Protein AF-A0A972HIJ4-F1 (afdb_monomer)

Nearest PDB structures (foldseek):
  8j7b-assembly1_K  TM=3.223E-01  e=5.946E+00  Arabidopsis thaliana
  6nrb-assembly1_5  TM=3.246E-01  e=5.946E+00  Homo sapiens
  6f09-assembly3_S-4  TM=1.714E-01  e=7.905E+00  Homo sapiens

Radius of gyration: 27.11 Å; Cα contacts (8 Å, |Δi|>4): 161; chains: 1; bounding box: 46×58×96 Å

Structure (mmCIF, N/CA/C/O backbone):
data_AF-A0A972HIJ4-F1
#
_entry.id   AF-A0A972HIJ4-F1
#
loop_
_atom_site.group_PDB
_atom_site.id
_atom_site.type_symbol
_atom_site.label_atom_id
_atom_site.label_alt_id
_atom_site.label_comp_id
_atom_site.label_asym_id
_atom_site.label_entity_id
_atom_site.label_seq_id
_atom_site.pdbx_PDB_ins_code
_atom_site.Cartn_x
_atom_site.Cartn_y
_atom_site.Cartn_z
_atom_site.occupancy
_atom_site.B_iso_or_equiv
_atom_site.auth_seq_id
_atom_site.auth_comp_id
_atom_site.auth_asym_id
_atom_site.auth_atom_id
_atom_site.pdbx_PDB_model_num
ATOM 1 N N . MET A 1 1 ? -23.360 0.491 64.959 1.00 38.38 1 MET A N 1
ATOM 2 C CA . MET A 1 1 ? -22.317 -0.556 64.957 1.00 38.38 1 MET A CA 1
ATOM 3 C C . MET A 1 1 ? -21.835 -0.637 63.521 1.00 38.38 1 MET A C 1
ATOM 5 O O . MET A 1 1 ? -22.514 -1.231 62.698 1.00 38.38 1 MET A O 1
ATOM 9 N N . ASN A 1 2 ? -20.792 0.128 63.188 1.00 40.31 2 ASN A N 1
ATOM 10 C CA . ASN A 1 2 ? -20.352 0.313 61.804 1.00 40.31 2 ASN A CA 1
ATOM 11 C C . ASN A 1 2 ? -19.333 -0.776 61.471 1.00 40.31 2 ASN A C 1
ATOM 13 O O . ASN A 1 2 ? -18.271 -0.832 62.087 1.00 40.31 2 ASN A O 1
ATOM 17 N N . THR A 1 3 ? -19.667 -1.647 60.526 1.00 43.44 3 THR A N 1
ATOM 18 C CA . THR A 1 3 ? -18.742 -2.637 59.976 1.00 43.44 3 THR A CA 1
ATOM 19 C C . THR A 1 3 ? -17.757 -1.943 59.041 1.00 43.44 3 THR A C 1
ATOM 21 O O . THR A 1 3 ? -18.106 -1.602 57.913 1.00 43.44 3 THR A O 1
ATOM 24 N N . MET A 1 4 ? -16.535 -1.699 59.519 1.00 47.44 4 MET A N 1
ATOM 25 C CA . MET A 1 4 ? -15.389 -1.410 58.655 1.00 47.44 4 MET A CA 1
ATOM 26 C C . MET A 1 4 ? -15.034 -2.696 57.907 1.00 47.44 4 MET A C 1
ATOM 28 O O . MET A 1 4 ? -14.554 -3.653 58.507 1.00 47.44 4 MET A O 1
ATOM 32 N N . THR A 1 5 ? -15.309 -2.736 56.609 1.00 55.28 5 THR A N 1
ATOM 33 C CA . THR A 1 5 ? -14.753 -3.744 55.708 1.00 55.28 5 THR A CA 1
ATOM 34 C C . THR A 1 5 ? -13.272 -3.438 55.525 1.00 55.28 5 THR A C 1
ATOM 36 O O . THR A 1 5 ? -12.913 -2.448 54.890 1.00 55.28 5 THR A O 1
ATOM 39 N N . THR A 1 6 ? -12.416 -4.249 56.136 1.00 55.62 6 THR A N 1
ATOM 40 C CA . THR A 1 6 ? -10.966 -4.206 55.957 1.00 55.62 6 THR A CA 1
ATOM 41 C C . THR A 1 6 ? -10.646 -4.686 54.541 1.00 55.62 6 THR A C 1
ATOM 43 O O . THR A 1 6 ? -10.592 -5.887 54.301 1.00 55.62 6 THR A O 1
ATOM 46 N N . THR A 1 7 ? -10.498 -3.765 53.588 1.00 58.72 7 THR A N 1
ATOM 47 C CA . THR A 1 7 ? -9.918 -4.071 52.271 1.00 58.72 7 THR A CA 1
ATOM 48 C C . THR A 1 7 ? -8.473 -4.509 52.495 1.00 58.72 7 THR A C 1
ATOM 50 O O . THR A 1 7 ? -7.697 -3.800 53.142 1.00 58.72 7 THR A O 1
ATOM 53 N N . THR A 1 8 ? -8.130 -5.713 52.049 1.00 66.56 8 THR A N 1
ATOM 54 C CA . THR A 1 8 ? -6.814 -6.323 52.295 1.00 66.56 8 THR A CA 1
ATOM 55 C C . THR A 1 8 ? -5.763 -5.591 51.452 1.00 66.56 8 THR A C 1
ATOM 57 O O . THR A 1 8 ? -6.054 -5.216 50.319 1.00 66.56 8 THR A O 1
ATOM 60 N N . GLY A 1 9 ? -4.547 -5.370 51.972 1.00 64.31 9 GLY A N 1
ATOM 61 C CA . GLY A 1 9 ? -3.483 -4.634 51.260 1.00 64.31 9 GLY A CA 1
ATOM 62 C C . GLY A 1 9 ? -3.200 -5.163 49.847 1.00 64.31 9 GLY A C 1
ATOM 63 O O . GLY A 1 9 ? -2.969 -4.373 48.937 1.00 64.31 9 GLY A O 1
ATOM 64 N N . ASP A 1 10 ? -3.367 -6.472 49.648 1.00 62.06 10 ASP A N 1
ATOM 65 C CA . ASP A 1 10 ? -3.214 -7.151 48.357 1.00 62.06 10 ASP A CA 1
ATOM 66 C C . ASP A 1 10 ? -4.262 -6.723 47.309 1.00 62.06 10 ASP A C 1
ATOM 68 O O . ASP A 1 10 ? -3.967 -6.693 46.117 1.00 62.06 10 ASP A O 1
ATOM 72 N N . GLU A 1 11 ? -5.482 -6.361 47.722 1.00 64.44 11 GLU A N 1
ATOM 73 C CA . GLU A 1 11 ? -6.544 -5.885 46.819 1.00 64.44 11 GLU A CA 1
ATOM 74 C C . GLU A 1 11 ? -6.281 -4.446 46.365 1.00 64.44 11 GLU A C 1
ATOM 76 O O . GLU A 1 11 ? -6.503 -4.109 45.203 1.00 64.44 11 GLU A O 1
ATOM 81 N N . VAL A 1 12 ? -5.752 -3.612 47.266 1.00 64.81 12 VAL A N 1
ATOM 82 C CA . VAL A 1 12 ? -5.345 -2.234 46.961 1.00 64.81 12 VAL A CA 1
ATOM 83 C C . VAL A 1 12 ? -4.141 -2.234 46.022 1.00 64.81 12 VAL A C 1
ATOM 85 O O . VAL A 1 12 ? -4.108 -1.450 45.079 1.00 64.81 12 VAL A O 1
ATOM 88 N N . GLU A 1 13 ? -3.181 -3.136 46.234 1.00 63.00 13 GLU A N 1
ATOM 89 C CA . GLU A 1 13 ? -1.999 -3.299 45.382 1.00 63.00 13 GLU A CA 1
ATOM 90 C C . GLU A 1 13 ? -2.360 -3.906 44.013 1.00 63.00 13 GLU A C 1
ATOM 92 O O . GLU A 1 13 ? -1.829 -3.476 42.988 1.00 63.00 13 GLU A O 1
ATOM 97 N N . ALA A 1 14 ? -3.346 -4.811 43.960 1.00 66.44 14 ALA A N 1
ATOM 98 C CA . ALA A 1 14 ? -3.907 -5.339 42.714 1.00 66.44 14 ALA A CA 1
ATOM 99 C C . ALA A 1 14 ? -4.731 -4.303 41.922 1.00 66.44 14 ALA A C 1
ATOM 101 O O . ALA A 1 14 ? -4.661 -4.289 40.689 1.00 66.44 14 ALA A O 1
ATOM 102 N N . GLU A 1 15 ? -5.483 -3.420 42.588 1.00 62.09 15 GLU A N 1
ATOM 103 C CA . GLU A 1 15 ? -6.163 -2.296 41.927 1.00 62.09 15 GLU A CA 1
ATOM 104 C C . GLU A 1 15 ? -5.181 -1.209 41.470 1.00 62.09 15 GLU A C 1
ATOM 106 O O . GLU A 1 15 ? -5.306 -0.724 40.347 1.00 62.09 15 GLU A O 1
ATOM 111 N N . LEU A 1 16 ? -4.162 -0.869 42.272 1.00 63.28 16 LEU A N 1
ATOM 112 C CA . LEU A 1 16 ? -3.097 0.075 41.889 1.00 63.28 16 LEU A CA 1
ATOM 113 C C . LEU A 1 16 ? -2.231 -0.446 40.735 1.00 63.28 16 LEU A C 1
ATOM 115 O O . LEU A 1 16 ? -1.754 0.347 39.921 1.00 63.28 16 LEU A O 1
ATOM 119 N N . ALA A 1 17 ? -2.046 -1.766 40.633 1.00 68.50 17 ALA A N 1
ATOM 120 C CA . ALA A 1 17 ? -1.360 -2.407 39.511 1.00 68.50 17 ALA A CA 1
ATOM 121 C C . ALA A 1 17 ? -2.158 -2.328 38.197 1.00 68.50 17 ALA A C 1
ATOM 123 O O . ALA A 1 17 ? -1.595 -2.499 37.109 1.00 68.50 17 ALA A O 1
ATOM 124 N N . LYS A 1 18 ? -3.462 -2.036 38.266 1.00 59.44 18 LYS A N 1
ATOM 125 C CA . LYS A 1 18 ? -4.290 -1.758 37.097 1.00 59.44 18 LYS A CA 1
ATOM 126 C C . LYS A 1 18 ? -4.112 -0.284 36.728 1.00 59.44 18 LYS A C 1
ATOM 128 O O . LYS A 1 18 ? -4.727 0.602 37.313 1.00 59.44 18 LYS A O 1
ATOM 133 N N . ALA A 1 19 ? -3.243 -0.015 35.749 1.00 64.44 19 ALA A N 1
ATOM 134 C CA . ALA A 1 19 ? -3.085 1.329 35.193 1.00 64.44 19 ALA A CA 1
ATOM 135 C C . ALA A 1 19 ? -4.475 1.926 34.891 1.00 64.44 19 ALA A C 1
ATOM 137 O O . ALA A 1 19 ? -5.290 1.221 34.286 1.00 64.44 19 ALA A O 1
ATOM 138 N N . PRO A 1 20 ? -4.773 3.173 35.310 1.00 64.19 20 PRO A N 1
ATOM 139 C CA . PRO A 1 20 ? -6.107 3.740 35.162 1.00 64.19 20 PRO A CA 1
ATOM 140 C C . PRO A 1 20 ? -6.542 3.625 33.702 1.00 64.19 20 PRO A C 1
ATOM 142 O O . PRO A 1 20 ? -5.846 4.114 32.807 1.00 64.19 20 PRO A O 1
ATOM 145 N N . GLU A 1 21 ? -7.663 2.938 33.460 1.00 60.53 21 GLU A N 1
ATOM 146 C CA . GLU A 1 21 ? -8.238 2.774 32.126 1.00 60.53 21 GLU A CA 1
ATOM 147 C C . GLU A 1 21 ? -8.683 4.158 31.639 1.00 60.53 21 GLU A C 1
ATOM 149 O O . GLU A 1 21 ? -9.802 4.601 31.891 1.00 60.53 21 GLU A O 1
ATOM 154 N N . GLN A 1 22 ? -7.771 4.894 30.995 1.00 64.81 22 GLN A N 1
ATOM 155 C CA . GLN A 1 22 ? -8.097 6.184 30.406 1.00 64.81 22 GLN A CA 1
ATOM 156 C C . GLN A 1 22 ? -9.213 5.955 29.380 1.00 64.81 22 GLN A C 1
ATOM 158 O O . GLN A 1 22 ? -9.029 5.149 28.458 1.00 64.81 22 GLN A O 1
ATOM 163 N N . PRO A 1 23 ? -10.367 6.632 29.512 1.00 68.62 23 PRO A N 1
ATOM 164 C CA . PRO A 1 23 ? -11.456 6.497 28.560 1.00 68.62 23 PRO A CA 1
ATOM 165 C C . PRO A 1 23 ? -10.940 6.762 27.145 1.00 68.62 23 PRO A C 1
ATOM 167 O O . PRO A 1 23 ? -10.312 7.792 26.890 1.00 68.62 23 PRO A O 1
ATOM 170 N N . SER A 1 24 ? -11.175 5.837 26.211 1.00 74.62 24 SER A N 1
ATOM 171 C CA . SER A 1 24 ? -10.752 6.028 24.825 1.00 74.62 24 SER A CA 1
ATOM 172 C C . SER A 1 24 ? -11.549 7.182 24.212 1.00 74.62 24 SER A C 1
ATOM 174 O O . SER A 1 24 ? -12.721 7.014 23.867 1.00 74.62 24 SER A O 1
ATOM 176 N N . LEU A 1 25 ? -10.921 8.352 24.105 1.00 85.50 25 LEU A N 1
ATOM 177 C CA . LEU A 1 25 ? -11.514 9.538 23.492 1.00 85.50 25 LEU A CA 1
ATOM 178 C C . LEU A 1 25 ? -11.855 9.281 22.013 1.00 85.50 25 LEU A C 1
ATOM 180 O O . LEU A 1 25 ? -11.168 8.494 21.347 1.00 85.50 25 LEU A O 1
ATOM 184 N N . PRO A 1 26 ? -12.883 9.951 21.459 1.00 88.62 26 PRO A N 1
ATOM 185 C CA . PRO A 1 26 ? -13.132 9.904 20.027 1.00 88.62 26 PRO A CA 1
ATOM 186 C C . PRO A 1 26 ? -11.915 10.460 19.258 1.00 88.62 26 PRO A C 1
ATOM 188 O O . PRO A 1 26 ? -11.189 11.310 19.779 1.00 88.62 26 PRO A O 1
ATOM 191 N N . PRO A 1 27 ? -11.673 10.024 18.006 1.00 86.56 27 PRO A N 1
ATOM 192 C CA . PRO A 1 27 ? -10.400 10.261 17.315 1.00 86.56 27 PRO A CA 1
ATOM 193 C C . PRO A 1 27 ? -9.989 11.735 17.209 1.00 86.56 27 PRO A C 1
ATOM 195 O O . PRO A 1 27 ? -8.808 12.058 17.314 1.00 86.56 27 PRO A O 1
ATOM 198 N N . LEU A 1 28 ? -10.960 12.634 17.016 1.00 91.38 28 LEU A N 1
ATOM 199 C CA . LEU A 1 28 ? -10.707 14.068 16.886 1.00 91.38 28 LEU A CA 1
ATOM 200 C C . LEU A 1 28 ? -10.310 14.708 18.224 1.00 91.38 28 LEU A C 1
ATOM 202 O O . LEU A 1 28 ? -9.369 15.498 18.277 1.00 91.38 28 LEU A O 1
ATOM 206 N N . GLU A 1 29 ? -10.999 14.347 19.307 1.00 92.94 29 GLU A N 1
ATOM 207 C CA . GLU A 1 29 ? -10.677 14.833 20.652 1.00 92.94 29 GLU A CA 1
ATOM 208 C C . GLU A 1 29 ? -9.338 14.275 21.122 1.00 92.94 29 GLU A C 1
ATOM 210 O O . GLU A 1 29 ? -8.522 15.018 21.664 1.00 92.94 29 GLU A O 1
ATOM 215 N N . TRP A 1 30 ? -9.064 13.003 20.817 1.00 92.00 30 TRP A N 1
ATOM 216 C CA . TRP A 1 30 ? -7.759 12.394 21.046 1.00 92.00 30 TRP A CA 1
ATOM 217 C C . TRP A 1 30 ? -6.651 13.159 20.314 1.00 92.00 30 TRP A C 1
ATOM 219 O O . TRP A 1 30 ? -5.635 13.497 20.920 1.00 92.00 30 TRP A O 1
ATOM 229 N N . ALA A 1 31 ? -6.843 13.483 19.033 1.00 92.38 31 ALA A N 1
ATOM 230 C CA . ALA A 1 31 ? -5.841 14.210 18.259 1.00 92.38 31 ALA A CA 1
ATOM 231 C C . ALA A 1 31 ? -5.603 15.615 18.829 1.00 92.38 31 ALA A C 1
ATOM 233 O O . ALA A 1 31 ? -4.457 16.030 18.986 1.00 92.38 31 ALA A O 1
ATOM 234 N N . LYS A 1 32 ? -6.667 16.333 19.202 1.00 92.56 32 LYS A N 1
ATOM 235 C CA . LYS A 1 32 ? -6.549 17.655 19.828 1.00 92.56 32 LYS A CA 1
ATOM 236 C C . LYS A 1 32 ? -5.804 17.590 21.165 1.00 92.56 32 LYS A C 1
ATOM 238 O O . LYS A 1 32 ? -4.937 18.421 21.411 1.00 92.56 32 LYS A O 1
ATOM 243 N N . ALA A 1 33 ? -6.113 16.595 21.995 1.00 91.81 33 ALA A N 1
ATOM 244 C CA . ALA A 1 33 ? -5.494 16.418 23.306 1.00 91.81 33 ALA A CA 1
ATOM 245 C C . ALA A 1 33 ? -4.019 15.984 23.231 1.00 91.81 33 ALA A C 1
ATOM 247 O O . ALA A 1 33 ? -3.240 16.351 24.105 1.00 91.81 33 ALA A O 1
ATOM 248 N N . ASN A 1 34 ? -3.619 15.234 22.198 1.00 93.06 34 ASN A N 1
ATOM 249 C CA . ASN A 1 34 ? -2.266 14.671 22.104 1.00 93.06 34 ASN A CA 1
ATOM 250 C C . ASN A 1 34 ? -1.344 15.436 21.145 1.00 93.06 34 ASN A C 1
ATOM 252 O O . ASN A 1 34 ? -0.204 15.729 21.493 1.00 93.06 34 ASN A O 1
ATOM 256 N N . LEU A 1 35 ? -1.820 15.774 19.945 1.00 93.50 35 LEU A N 1
ATOM 257 C CA . LEU A 1 35 ? -1.003 16.379 18.883 1.00 93.50 35 LEU A CA 1
ATOM 258 C C . LEU A 1 35 ? -1.037 17.914 18.926 1.00 93.50 35 LEU A C 1
ATOM 260 O O . LEU A 1 35 ? -0.029 18.569 18.672 1.00 93.50 35 LEU A O 1
ATOM 264 N N . PHE A 1 36 ? -2.186 18.496 19.276 1.00 95.69 36 PHE A N 1
ATOM 265 C CA . PHE A 1 36 ? -2.431 19.945 19.205 1.00 95.69 36 PHE A CA 1
ATOM 266 C C . PHE A 1 36 ? -2.675 20.586 20.577 1.00 95.69 36 PHE A C 1
ATOM 268 O O . PHE A 1 36 ? -3.356 21.604 20.686 1.00 95.69 36 PHE A O 1
ATOM 275 N N . SER A 1 37 ? -2.121 19.999 21.640 1.00 92.31 37 SER A N 1
ATOM 276 C CA . SER A 1 37 ? -2.330 20.463 23.019 1.00 92.31 37 SER A CA 1
ATOM 277 C C . SER A 1 37 ? -1.678 21.810 23.335 1.00 92.31 37 SER A C 1
ATOM 279 O O . SER A 1 37 ? -2.081 22.481 24.281 1.00 92.31 37 SER A O 1
ATOM 281 N N . SER A 1 38 ? -0.686 22.229 22.548 1.00 95.94 38 SER A N 1
ATOM 282 C CA . SER A 1 38 ? -0.001 23.515 22.688 1.00 95.94 38 SER A CA 1
ATOM 283 C C . SER A 1 38 ? 0.411 24.074 21.324 1.00 95.94 38 SER A C 1
ATOM 285 O O . SER A 1 38 ? 0.452 23.349 20.325 1.00 95.94 38 SER A O 1
ATOM 287 N N . ALA A 1 39 ? 0.756 25.365 21.270 1.00 93.75 39 ALA A N 1
ATOM 288 C CA . ALA A 1 39 ? 1.278 25.990 20.053 1.00 93.75 39 ALA A CA 1
ATOM 289 C C . ALA A 1 39 ? 2.581 25.316 19.578 1.00 93.75 39 ALA A C 1
ATOM 291 O O . ALA A 1 39 ? 2.725 25.032 18.391 1.00 93.75 39 ALA A O 1
ATOM 292 N N . GLY A 1 40 ? 3.486 24.978 20.505 1.00 96.31 40 GLY A N 1
ATOM 293 C CA . GLY A 1 40 ? 4.721 24.250 20.194 1.00 96.31 40 GLY A CA 1
ATOM 294 C C . GLY A 1 40 ? 4.450 22.863 19.604 1.00 96.31 40 GLY A C 1
ATOM 295 O O . GLY A 1 40 ? 4.996 22.530 18.555 1.00 96.31 40 GLY A O 1
ATOM 296 N N . ASN A 1 41 ? 3.537 22.094 20.208 1.00 95.75 41 ASN A N 1
ATOM 297 C CA . ASN A 1 41 ? 3.150 20.772 19.700 1.00 95.75 41 ASN A CA 1
ATOM 298 C C . ASN A 1 41 ? 2.450 20.861 18.341 1.00 95.75 41 ASN A C 1
ATOM 300 O O . ASN A 1 41 ? 2.662 20.012 17.480 1.00 95.75 41 ASN A O 1
ATOM 304 N N . THR A 1 42 ? 1.675 21.921 18.112 1.00 95.75 42 THR A N 1
ATOM 305 C CA . THR A 1 42 ? 1.028 22.184 16.821 1.00 95.75 42 THR A CA 1
ATOM 306 C C . THR A 1 42 ? 2.060 22.430 15.722 1.00 95.75 42 THR A C 1
ATOM 308 O O . THR A 1 42 ? 1.986 21.802 14.665 1.00 95.75 42 THR A O 1
ATOM 311 N N . VAL A 1 43 ? 3.052 23.293 15.975 1.00 97.19 43 VAL A N 1
ATOM 312 C CA . VAL A 1 43 ? 4.152 23.556 15.030 1.00 97.19 43 VAL A CA 1
ATOM 313 C C . VAL A 1 43 ? 4.951 22.282 14.768 1.00 97.19 43 VAL A C 1
ATOM 315 O O . VAL A 1 43 ? 5.199 21.942 13.612 1.00 97.19 43 VAL A O 1
ATOM 318 N N . LEU A 1 44 ? 5.300 21.543 15.825 1.00 96.69 44 LEU A N 1
ATOM 319 C CA . LEU A 1 44 ? 6.056 20.298 15.722 1.00 96.69 44 LEU A CA 1
ATOM 320 C C . LEU A 1 44 ? 5.291 19.242 14.910 1.00 96.69 44 LEU A C 1
ATOM 322 O O . LEU A 1 44 ? 5.859 18.621 14.013 1.00 96.69 44 LEU A O 1
ATOM 326 N N . THR A 1 45 ? 3.991 19.088 15.170 1.00 96.19 45 THR A N 1
ATOM 327 C CA . THR A 1 45 ? 3.110 18.171 14.436 1.00 96.19 45 THR A CA 1
ATOM 328 C C . THR A 1 45 ? 3.036 18.544 12.962 1.00 96.19 45 THR A C 1
ATOM 330 O O . THR A 1 45 ? 3.186 17.670 12.113 1.00 96.19 45 THR A O 1
ATOM 333 N N . LEU A 1 46 ? 2.853 19.827 12.631 1.00 96.62 46 LEU A N 1
ATOM 334 C CA . LEU A 1 46 ? 2.798 20.276 11.239 1.00 96.62 46 LEU A CA 1
ATOM 335 C C . LEU A 1 46 ? 4.139 20.065 10.522 1.00 96.62 46 LEU A C 1
ATOM 337 O O . LEU A 1 46 ? 4.160 19.596 9.385 1.00 96.62 46 LEU A O 1
ATOM 341 N N . MET A 1 47 ? 5.252 20.355 11.198 1.00 97.62 47 MET A N 1
ATOM 342 C CA . MET A 1 47 ? 6.599 20.143 10.672 1.00 97.62 47 MET A CA 1
ATOM 343 C C . MET A 1 47 ? 6.861 18.660 10.384 1.00 97.62 47 MET A C 1
ATOM 345 O O . MET A 1 47 ? 7.294 18.323 9.282 1.00 97.62 47 MET A O 1
ATOM 349 N N . PHE A 1 48 ? 6.574 17.760 11.330 1.00 97.19 48 PHE A N 1
ATOM 350 C CA . PHE A 1 48 ? 6.753 16.321 11.114 1.00 97.19 48 PHE A CA 1
ATOM 351 C C . PHE A 1 48 ? 5.754 15.743 10.117 1.00 97.19 48 PHE A C 1
ATOM 353 O O . PHE A 1 48 ? 6.119 14.843 9.365 1.00 97.19 48 PHE A O 1
ATOM 360 N N . ALA A 1 49 ? 4.525 16.259 10.058 1.00 95.06 49 ALA A N 1
ATOM 361 C CA . ALA A 1 49 ? 3.566 15.871 9.032 1.00 95.06 49 ALA A CA 1
ATOM 362 C C . ALA A 1 49 ? 4.079 16.251 7.636 1.00 95.06 49 ALA A C 1
ATOM 364 O O . ALA A 1 49 ? 4.094 15.407 6.740 1.00 95.06 49 ALA A O 1
ATOM 365 N N . LEU A 1 50 ? 4.574 17.483 7.462 1.00 96.31 50 LEU A N 1
ATOM 366 C CA . LEU A 1 50 ? 5.182 17.934 6.211 1.00 96.31 50 LEU A CA 1
ATOM 367 C C . LEU A 1 50 ? 6.409 17.087 5.853 1.00 96.31 50 LEU A C 1
ATOM 369 O O . LEU A 1 50 ? 6.500 16.584 4.734 1.00 96.31 50 LEU A O 1
ATOM 373 N N . MET A 1 51 ? 7.315 16.873 6.809 1.00 97.75 51 MET A N 1
ATOM 374 C CA . MET A 1 51 ? 8.490 16.018 6.629 1.00 97.75 51 MET A CA 1
ATOM 375 C C . MET A 1 51 ? 8.084 14.600 6.212 1.00 97.75 51 MET A C 1
ATOM 377 O O . MET A 1 51 ? 8.619 14.060 5.247 1.00 97.75 51 MET A O 1
ATOM 381 N N . GLY A 1 52 ? 7.097 14.014 6.891 1.00 95.69 52 GLY A N 1
ATOM 382 C CA . GLY A 1 52 ? 6.574 12.685 6.593 1.00 95.69 52 GLY A CA 1
ATOM 383 C C . GLY A 1 52 ? 6.013 12.587 5.176 1.00 95.69 52 GLY A C 1
ATOM 384 O O . GLY A 1 52 ? 6.323 11.633 4.467 1.00 95.69 52 GLY A O 1
ATOM 385 N N . VAL A 1 53 ? 5.258 13.594 4.724 1.00 93.56 53 VAL A N 1
ATOM 386 C CA . VAL A 1 53 ? 4.741 13.654 3.347 1.00 93.56 53 VAL A CA 1
ATOM 387 C C . VAL A 1 53 ? 5.877 13.758 2.329 1.00 93.56 53 VAL A C 1
ATOM 389 O O . VAL A 1 53 ? 5.845 13.055 1.321 1.00 93.56 53 VAL A O 1
ATOM 392 N N . LEU A 1 54 ? 6.894 14.587 2.580 1.00 95.06 54 LEU A N 1
ATOM 393 C CA . LEU A 1 54 ? 8.040 14.741 1.677 1.00 95.06 54 LEU A CA 1
ATOM 394 C C . LEU A 1 54 ? 8.877 13.461 1.585 1.00 95.06 54 LEU A C 1
ATOM 396 O O . LEU A 1 54 ? 9.220 13.041 0.480 1.00 95.06 54 LEU A O 1
ATOM 400 N N . VAL A 1 55 ? 9.151 12.805 2.716 1.00 96.19 55 VAL A N 1
ATOM 401 C CA . VAL A 1 55 ? 9.874 11.524 2.762 1.00 96.19 55 VAL A CA 1
ATOM 402 C C . VAL A 1 55 ? 9.069 10.427 2.075 1.00 96.19 55 VAL A C 1
ATOM 404 O O . VAL A 1 55 ? 9.611 9.700 1.246 1.00 96.19 55 VAL A O 1
ATOM 407 N N . PHE A 1 56 ? 7.769 10.327 2.363 1.00 94.38 56 PHE A N 1
ATOM 408 C CA . PHE A 1 56 ? 6.894 9.349 1.723 1.00 94.38 56 PHE A CA 1
ATOM 409 C C . PHE A 1 56 ? 6.837 9.565 0.208 1.00 94.38 56 PHE A C 1
ATOM 411 O O . PHE A 1 56 ? 7.037 8.624 -0.559 1.00 94.38 56 PHE A O 1
ATOM 418 N N . ARG A 1 57 ? 6.661 10.816 -0.236 1.00 93.12 57 ARG A N 1
ATOM 419 C CA . ARG A 1 57 ? 6.734 11.188 -1.653 1.00 93.12 57 ARG A CA 1
ATOM 420 C C . ARG A 1 57 ? 8.077 10.787 -2.256 1.00 93.12 57 ARG A C 1
ATOM 422 O O . ARG A 1 57 ? 8.089 10.184 -3.326 1.00 93.12 57 ARG A O 1
ATOM 429 N N . GLY A 1 58 ? 9.186 11.109 -1.596 1.00 92.62 58 GLY A N 1
ATOM 430 C CA . GLY A 1 58 ? 10.530 10.750 -2.044 1.00 92.62 58 GLY A CA 1
ATOM 431 C C . GLY A 1 58 ? 10.690 9.242 -2.219 1.00 92.62 58 GLY A C 1
ATOM 432 O O . GLY A 1 58 ? 11.123 8.799 -3.276 1.00 92.62 58 GLY A O 1
ATOM 433 N N . LEU A 1 59 ? 10.251 8.453 -1.235 1.00 93.81 59 LEU A N 1
ATOM 434 C CA . LEU A 1 59 ? 10.353 6.996 -1.259 1.00 93.81 59 LEU A CA 1
ATOM 435 C C . LEU A 1 59 ? 9.528 6.376 -2.389 1.00 93.81 59 LEU A C 1
ATOM 437 O O . LEU A 1 59 ? 10.045 5.549 -3.134 1.00 93.81 59 LEU A O 1
ATOM 441 N N . VAL A 1 60 ? 8.265 6.780 -2.552 1.00 91.75 60 VAL A N 1
ATOM 442 C CA . VAL A 1 60 ? 7.407 6.206 -3.600 1.00 91.75 60 VAL A CA 1
ATOM 443 C C . VAL A 1 60 ? 7.940 6.569 -4.993 1.00 91.75 60 VAL A C 1
ATOM 445 O O . VAL A 1 60 ? 8.037 5.693 -5.848 1.00 91.75 60 VAL A O 1
ATOM 448 N N . ASN A 1 61 ? 8.377 7.815 -5.219 1.00 90.94 61 ASN A N 1
ATOM 449 C CA . ASN A 1 61 ? 8.993 8.195 -6.500 1.00 90.94 61 ASN A CA 1
ATOM 450 C C . ASN A 1 61 ? 10.339 7.495 -6.726 1.00 90.94 61 ASN A C 1
ATOM 452 O O . ASN A 1 61 ? 10.640 7.098 -7.842 1.00 90.94 61 ASN A O 1
ATOM 456 N N . PHE A 1 62 ? 11.139 7.295 -5.680 1.00 89.75 62 PHE A N 1
ATOM 457 C CA . PHE A 1 62 ? 12.396 6.559 -5.786 1.00 89.75 62 PHE A CA 1
ATOM 458 C C . PHE A 1 62 ? 12.186 5.089 -6.170 1.00 89.75 62 PHE A C 1
ATOM 460 O O . PHE A 1 62 ? 12.968 4.531 -6.938 1.00 89.75 62 PHE A O 1
ATOM 467 N N . VAL A 1 63 ? 11.153 4.450 -5.617 1.00 88.88 63 VAL A N 1
ATOM 468 C CA . VAL A 1 63 ? 10.858 3.040 -5.890 1.00 88.88 63 VAL A CA 1
ATOM 469 C C . VAL A 1 63 ? 10.277 2.862 -7.291 1.00 88.88 63 VAL A C 1
ATOM 471 O O . VAL A 1 63 ? 10.679 1.924 -7.970 1.00 88.88 63 VAL A O 1
ATOM 474 N N . PHE A 1 64 ? 9.361 3.728 -7.731 1.00 83.75 64 PHE A N 1
ATOM 475 C CA . PHE A 1 64 ? 8.574 3.482 -8.948 1.00 83.75 64 PHE A CA 1
ATOM 476 C C . PHE A 1 64 ? 8.900 4.394 -10.139 1.00 83.75 64 PHE A C 1
ATOM 478 O O . PHE A 1 64 ? 8.645 3.998 -11.268 1.00 83.75 64 PHE A O 1
ATOM 485 N N . GLU A 1 65 ? 9.470 5.578 -9.912 1.00 83.69 65 GLU A N 1
ATOM 486 C CA . GLU A 1 65 ? 9.637 6.641 -10.925 1.00 83.69 65 GLU A CA 1
ATOM 487 C C . GLU A 1 65 ? 11.093 7.129 -11.041 1.00 83.69 65 GLU A C 1
ATOM 489 O O . GLU A 1 65 ? 11.366 8.258 -11.475 1.00 83.69 65 GLU A O 1
ATOM 494 N N . ASN A 1 66 ? 12.042 6.304 -10.592 1.00 82.94 66 ASN A N 1
ATOM 495 C CA . ASN A 1 66 ? 13.465 6.579 -10.716 1.00 82.94 66 ASN A CA 1
ATOM 496 C C . ASN A 1 66 ? 13.980 6.004 -12.048 1.00 82.94 66 ASN A C 1
ATOM 498 O O . ASN A 1 66 ? 13.846 4.795 -12.246 1.00 82.94 66 ASN A O 1
ATOM 502 N N . PRO A 1 67 ? 14.565 6.828 -12.940 1.00 76.38 67 PRO A N 1
ATOM 503 C CA . PRO A 1 67 ? 15.079 6.364 -14.228 1.00 76.38 67 PRO A CA 1
ATOM 504 C C . PRO A 1 67 ? 16.161 5.283 -14.091 1.00 76.38 67 PRO A C 1
ATOM 506 O O . PRO A 1 67 ? 16.215 4.377 -14.916 1.00 76.38 67 PRO A O 1
ATOM 509 N N . ASP A 1 68 ? 16.952 5.315 -13.017 1.00 78.50 68 ASP A N 1
ATOM 510 C CA . ASP A 1 68 ? 18.031 4.347 -12.777 1.00 78.50 68 ASP A CA 1
ATOM 511 C C . ASP A 1 68 ? 17.521 3.011 -12.207 1.00 78.50 68 ASP A C 1
ATOM 513 O O . ASP A 1 68 ? 18.290 2.068 -11.996 1.00 78.50 68 ASP A O 1
ATOM 517 N N . ARG A 1 69 ? 16.222 2.918 -11.891 1.00 80.62 69 ARG A N 1
ATOM 518 C CA . ARG A 1 69 ? 15.630 1.742 -11.256 1.00 80.62 69 ARG A CA 1
ATOM 519 C C . ARG A 1 69 ? 14.942 0.858 -12.289 1.00 80.62 69 ARG A C 1
ATOM 521 O O . ARG A 1 69 ? 13.748 0.985 -12.543 1.00 80.62 69 ARG A O 1
ATOM 528 N N . ASP A 1 70 ? 15.687 -0.122 -12.782 1.00 80.56 70 ASP A N 1
ATOM 529 C CA . ASP A 1 70 ? 15.148 -1.163 -13.648 1.00 80.56 70 ASP A CA 1
ATOM 530 C C . ASP A 1 70 ? 14.729 -2.415 -12.847 1.00 80.56 70 ASP A C 1
ATOM 532 O O . ASP A 1 70 ? 15.537 -3.289 -12.516 1.00 80.56 70 ASP A O 1
ATOM 536 N N . TRP A 1 71 ? 13.438 -2.508 -12.513 1.00 83.56 71 TRP A N 1
ATOM 537 C CA . TRP A 1 71 ? 12.873 -3.717 -11.899 1.00 83.56 71 TRP A CA 1
ATOM 538 C C . TRP A 1 71 ? 12.747 -4.883 -12.893 1.00 83.56 71 TRP A C 1
ATOM 540 O O . TRP A 1 71 ? 12.581 -6.028 -12.456 1.00 83.56 71 TRP A O 1
ATOM 550 N N . ASP A 1 72 ? 12.851 -4.638 -14.202 1.00 79.81 72 ASP A N 1
ATOM 551 C CA . ASP A 1 72 ? 12.772 -5.681 -15.228 1.00 79.81 72 ASP A CA 1
ATOM 552 C C . ASP A 1 72 ? 14.005 -6.558 -15.231 1.00 79.81 72 ASP A C 1
ATOM 554 O O . ASP A 1 72 ? 13.866 -7.776 -15.341 1.00 79.81 72 ASP A O 1
ATOM 558 N N . ALA A 1 73 ? 15.181 -5.992 -14.964 1.00 82.00 73 ALA A N 1
ATOM 559 C CA . ALA A 1 73 ? 16.393 -6.772 -14.746 1.00 82.00 73 ALA A CA 1
ATOM 560 C C . ALA A 1 73 ? 16.199 -7.827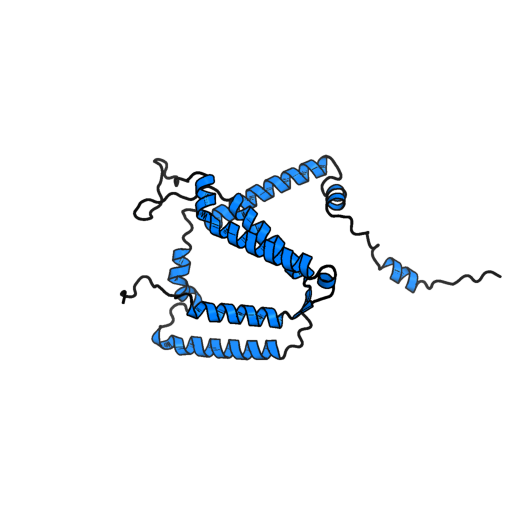 -13.643 1.00 82.00 73 ALA A C 1
ATOM 562 O O . ALA A 1 73 ? 16.604 -8.979 -13.807 1.00 82.00 73 ALA A O 1
ATOM 563 N N . ILE A 1 74 ? 15.519 -7.482 -12.543 1.00 84.88 74 ILE A N 1
ATOM 564 C CA . ILE A 1 74 ? 15.216 -8.451 -11.482 1.00 84.88 74 ILE A CA 1
ATOM 565 C C . ILE A 1 74 ? 14.206 -9.480 -11.983 1.00 84.88 74 ILE A C 1
ATOM 567 O O . ILE A 1 74 ? 14.456 -10.672 -11.831 1.00 84.88 74 ILE A O 1
ATOM 571 N N . ARG A 1 75 ? 13.103 -9.050 -12.613 1.00 81.38 75 ARG A N 1
ATOM 572 C CA . ARG A 1 75 ? 12.044 -9.948 -13.114 1.00 81.38 75 ARG A CA 1
ATOM 573 C C . ARG A 1 75 ? 12.557 -10.953 -14.145 1.00 81.38 75 ARG A C 1
ATOM 575 O O . ARG A 1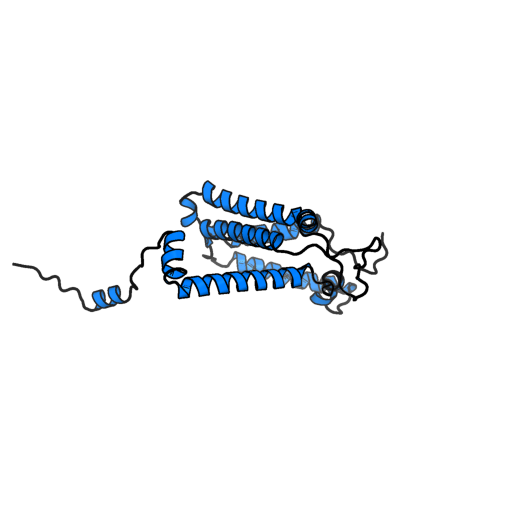 75 ? 12.287 -12.145 -14.010 1.00 81.38 75 ARG A O 1
ATOM 582 N N . ALA A 1 76 ? 13.338 -10.491 -15.116 1.00 81.00 76 ALA A N 1
ATOM 583 C CA . ALA A 1 76 ? 13.948 -11.317 -16.153 1.00 81.00 76 ALA A CA 1
ATOM 584 C C . ALA A 1 76 ? 14.942 -12.336 -15.573 1.00 81.00 76 ALA A C 1
ATOM 586 O O . ALA A 1 76 ? 15.084 -13.438 -16.103 1.00 81.00 76 ALA A O 1
ATOM 587 N N . ASN A 1 77 ? 15.581 -11.998 -14.448 1.00 83.50 77 ASN A N 1
ATOM 588 C CA . ASN A 1 77 ? 16.585 -12.830 -13.791 1.00 83.50 77 ASN A CA 1
ATOM 589 C C . ASN A 1 77 ? 16.102 -13.465 -12.477 1.00 83.50 77 ASN A C 1
ATOM 591 O O . ASN A 1 77 ? 16.917 -14.040 -11.758 1.00 83.50 77 ASN A O 1
ATOM 595 N N . LEU A 1 78 ? 14.797 -13.445 -12.157 1.00 84.19 78 LEU A N 1
ATOM 596 C CA . LEU A 1 78 ? 14.260 -14.040 -10.917 1.00 84.19 78 LEU A CA 1
ATOM 597 C C . LEU A 1 78 ? 14.693 -15.496 -10.755 1.00 84.19 78 LEU A C 1
ATOM 599 O O . LEU A 1 78 ? 15.004 -15.945 -9.654 1.00 84.19 78 LEU A O 1
ATOM 603 N N . ARG A 1 79 ? 14.787 -16.224 -11.870 1.00 77.75 79 AR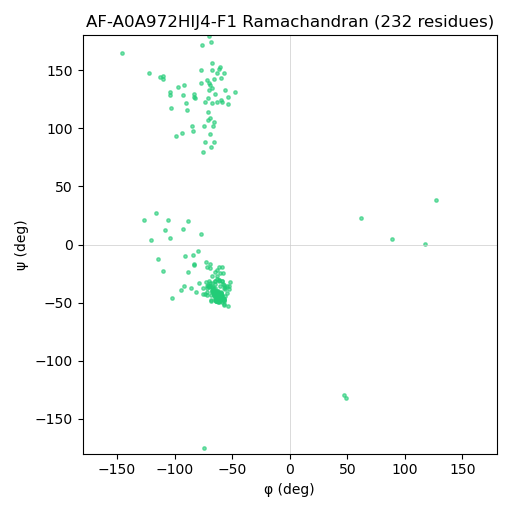G A N 1
ATOM 604 C CA . ARG A 1 79 ? 15.309 -17.590 -11.895 1.00 77.75 79 ARG A CA 1
ATOM 605 C C . ARG A 1 79 ? 16.724 -17.684 -11.310 1.00 77.75 79 ARG A C 1
ATOM 607 O O . ARG A 1 79 ? 16.987 -18.606 -10.541 1.00 77.75 79 ARG A O 1
ATOM 614 N N . LEU A 1 80 ? 17.611 -16.759 -11.674 1.00 81.19 80 LEU A N 1
ATOM 615 C CA . LEU A 1 80 ? 18.986 -16.719 -11.181 1.00 81.19 80 LEU A CA 1
ATOM 616 C C . LEU A 1 80 ? 19.021 -16.392 -9.682 1.00 81.19 80 LEU A C 1
ATOM 618 O O . LEU A 1 80 ? 19.853 -16.925 -8.964 1.00 81.19 80 LEU A O 1
ATOM 622 N N . PHE A 1 81 ? 18.088 -15.588 -9.174 1.00 82.38 81 PHE A N 1
ATOM 623 C CA . PHE A 1 81 ? 18.004 -15.321 -7.735 1.00 82.38 81 PHE A CA 1
ATOM 624 C C . PHE A 1 81 ? 17.493 -16.520 -6.924 1.00 82.38 81 PHE A C 1
ATOM 626 O O . PHE A 1 81 ? 17.975 -16.752 -5.820 1.00 82.38 81 PHE A O 1
ATOM 633 N N . PHE A 1 82 ? 16.539 -17.293 -7.454 1.00 78.88 82 PHE A N 1
ATOM 634 C CA . PHE A 1 82 ? 15.947 -18.420 -6.721 1.00 78.88 82 PHE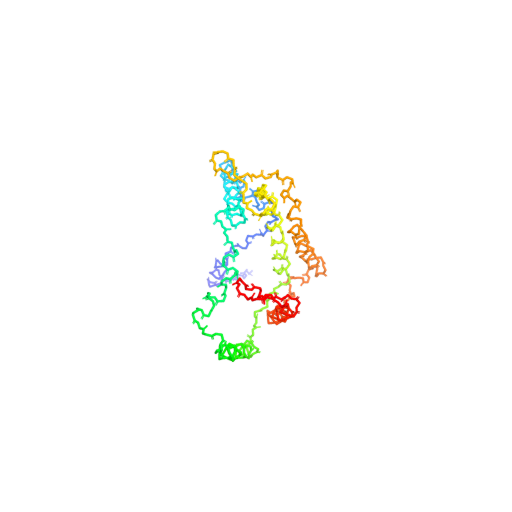 A CA 1
ATOM 635 C C . PHE A 1 82 ? 16.732 -19.725 -6.836 1.00 78.88 82 PHE A C 1
ATOM 637 O O . PHE A 1 82 ? 16.786 -20.492 -5.878 1.00 78.88 82 PHE A O 1
ATOM 644 N N . VAL A 1 83 ? 17.306 -20.008 -8.007 1.00 79.62 83 VAL A N 1
ATOM 645 C CA . VAL A 1 83 ? 17.963 -21.295 -8.291 1.00 79.62 83 VAL A CA 1
ATOM 646 C C . VAL A 1 83 ? 19.442 -21.114 -8.651 1.00 79.62 83 VAL A C 1
ATOM 648 O O . VAL A 1 83 ? 20.121 -22.090 -8.969 1.00 79.62 83 VAL A O 1
ATOM 651 N N . PHE A 1 84 ? 19.968 -19.884 -8.588 1.00 80.31 84 PHE A N 1
ATOM 652 C CA . PHE A 1 84 ? 21.356 -19.564 -8.937 1.00 80.31 84 PHE A CA 1
ATOM 653 C C . PHE A 1 84 ? 21.745 -20.174 -10.294 1.00 80.31 84 PHE A C 1
ATOM 655 O O . PHE A 1 84 ? 21.003 -20.063 -11.271 1.00 80.31 84 PHE A O 1
ATOM 662 N N . ALA A 1 85 ? 22.901 -20.835 -10.359 1.00 80.00 85 ALA A N 1
ATOM 663 C CA . ALA A 1 85 ? 23.444 -21.452 -11.565 1.00 80.00 85 ALA A CA 1
ATOM 664 C C . ALA A 1 85 ? 22.979 -22.909 -11.788 1.00 80.00 85 ALA A C 1
ATOM 666 O O . ALA A 1 85 ? 23.643 -23.666 -12.495 1.00 80.00 85 ALA A O 1
ATOM 667 N N . TYR A 1 86 ? 21.870 -23.349 -11.180 1.00 82.12 86 TYR A N 1
ATOM 668 C CA . TYR A 1 86 ? 21.431 -24.741 -11.309 1.00 82.12 86 TYR A CA 1
ATOM 669 C C . TYR A 1 86 ? 20.932 -25.054 -12.740 1.00 82.12 86 TYR A C 1
ATOM 671 O O . TYR A 1 86 ? 20.195 -24.254 -13.336 1.00 82.12 86 TYR A O 1
ATOM 679 N N . PRO A 1 87 ? 21.299 -26.213 -13.320 1.00 82.81 87 PRO A N 1
ATOM 680 C CA . PRO A 1 87 ? 20.916 -26.565 -14.686 1.00 82.81 87 PRO A CA 1
ATOM 681 C C . PRO A 1 87 ? 19.416 -26.877 -14.806 1.00 82.81 87 PRO A C 1
ATOM 683 O O . PRO A 1 87 ? 18.850 -27.584 -13.971 1.00 82.81 87 PRO A O 1
ATOM 686 N N . VAL A 1 88 ? 18.782 -26.409 -15.895 1.00 78.00 88 VAL A N 1
ATOM 687 C CA . VAL A 1 88 ? 17.327 -26.566 -16.149 1.00 78.00 88 VAL A CA 1
ATOM 688 C C . VAL A 1 88 ? 16.898 -28.030 -16.134 1.00 78.00 88 VAL A C 1
ATOM 690 O O . VAL A 1 88 ? 15.842 -28.367 -15.608 1.00 78.00 88 VAL A O 1
ATOM 693 N N . SER A 1 89 ? 17.738 -28.916 -16.673 1.00 83.38 89 SER A N 1
ATOM 694 C CA . SER A 1 89 ? 17.458 -30.353 -16.764 1.00 83.38 89 SER A CA 1
ATOM 695 C C . SER A 1 89 ? 17.271 -31.027 -15.403 1.00 83.38 89 SER A C 1
ATOM 697 O O . SER A 1 89 ? 16.674 -32.097 -15.327 1.00 83.38 89 SER A O 1
ATOM 699 N N . GLN A 1 90 ? 17.749 -30.408 -14.321 1.00 83.81 90 GLN A N 1
ATOM 700 C CA . GLN A 1 90 ? 17.662 -30.952 -12.968 1.00 83.81 90 GLN A CA 1
ATOM 701 C C . GLN A 1 90 ? 16.584 -30.267 -12.117 1.00 83.81 90 GLN A C 1
ATOM 703 O O . GLN A 1 90 ? 16.441 -30.590 -10.937 1.00 83.81 90 GLN A O 1
ATOM 708 N N . PHE A 1 91 ? 15.785 -29.359 -12.691 1.00 78.69 91 PHE A N 1
ATOM 709 C CA . PHE A 1 91 ? 14.776 -28.592 -11.946 1.00 78.69 91 PHE A CA 1
ATOM 710 C C . PHE A 1 91 ? 13.717 -29.470 -11.285 1.00 78.69 91 PHE A C 1
ATOM 712 O O . PHE A 1 91 ? 13.167 -29.083 -10.256 1.00 78.69 91 PHE A O 1
ATOM 719 N N . SER A 1 92 ? 13.483 -30.677 -11.805 1.00 78.38 92 SER A N 1
ATOM 720 C CA . SER A 1 92 ? 12.607 -31.660 -11.164 1.00 78.38 92 SER A CA 1
ATOM 721 C C . SER A 1 92 ? 12.994 -31.916 -9.705 1.00 78.38 92 SER A C 1
ATOM 723 O O . SER A 1 92 ? 12.115 -31.987 -8.857 1.00 78.38 92 SER A O 1
ATOM 725 N N . ARG A 1 93 ? 14.291 -31.962 -9.372 1.00 85.00 93 ARG A N 1
ATOM 726 C CA . ARG A 1 93 ? 14.766 -32.192 -7.995 1.00 85.00 93 ARG A CA 1
ATOM 727 C C . ARG A 1 93 ? 14.405 -31.042 -7.057 1.00 85.00 93 ARG A C 1
ATOM 729 O O . ARG A 1 93 ? 14.008 -31.291 -5.925 1.00 85.00 93 ARG A O 1
ATOM 736 N N . VAL A 1 94 ? 14.510 -29.805 -7.547 1.00 80.38 94 VAL A N 1
ATOM 737 C CA . VAL A 1 94 ? 14.176 -28.583 -6.796 1.00 80.38 94 VAL A CA 1
ATOM 738 C C . VAL A 1 94 ? 12.671 -28.494 -6.558 1.00 80.38 94 VAL A C 1
ATOM 740 O O . VAL A 1 94 ? 12.231 -28.207 -5.450 1.00 80.38 94 VAL A O 1
ATOM 743 N N . TRP A 1 95 ? 11.862 -28.791 -7.576 1.00 81.00 95 TRP A N 1
ATOM 744 C CA . TRP A 1 95 ? 10.407 -28.787 -7.430 1.00 81.00 95 TRP A CA 1
ATOM 745 C C . TRP A 1 95 ? 9.901 -29.929 -6.546 1.00 81.00 95 TRP A C 1
ATOM 747 O O . TRP A 1 95 ? 8.974 -29.718 -5.768 1.00 81.00 95 TRP A O 1
ATOM 757 N N . VAL A 1 96 ? 10.526 -31.110 -6.605 1.00 82.31 96 VAL A N 1
ATOM 758 C CA . VAL A 1 96 ? 10.200 -32.236 -5.715 1.00 82.31 96 VAL A CA 1
ATOM 759 C C . VAL A 1 96 ? 10.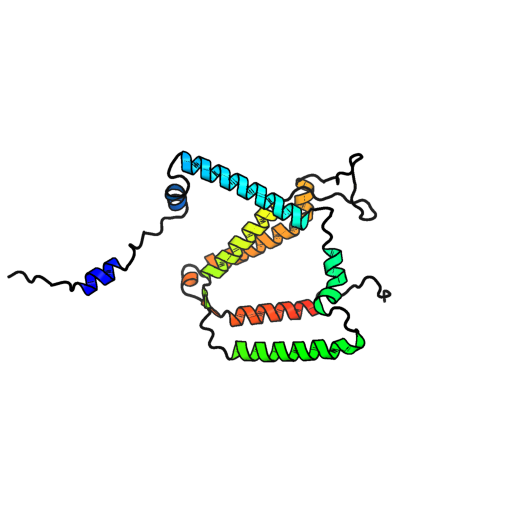535 -31.892 -4.263 1.00 82.31 96 VAL A C 1
ATOM 761 O O . VAL A 1 96 ? 9.684 -32.079 -3.394 1.00 82.31 96 VAL A O 1
ATOM 764 N N . SER A 1 97 ? 11.724 -31.346 -3.979 1.00 85.56 97 SER A N 1
ATOM 765 C CA . SER A 1 97 ? 12.091 -30.955 -2.611 1.00 85.56 97 SER A CA 1
ATOM 766 C C . SER A 1 97 ? 11.198 -29.835 -2.078 1.00 85.56 97 SER A C 1
ATOM 768 O O . SER A 1 97 ? 10.710 -29.933 -0.952 1.00 85.56 97 SER A O 1
ATOM 770 N N . LEU A 1 98 ? 10.902 -28.821 -2.897 1.00 85.06 98 LEU A N 1
ATOM 771 C CA . LEU A 1 98 ? 9.961 -27.760 -2.540 1.00 85.06 98 LEU A CA 1
ATOM 772 C C . LEU A 1 98 ? 8.558 -28.321 -2.275 1.00 85.06 98 LEU A C 1
ATOM 774 O O . LEU A 1 98 ? 7.934 -27.946 -1.288 1.00 85.06 98 LEU A O 1
ATOM 778 N N . GLY A 1 99 ? 8.083 -29.255 -3.102 1.00 81.81 99 GLY A N 1
ATOM 779 C CA . GLY A 1 99 ? 6.813 -29.950 -2.898 1.00 81.81 99 GLY A CA 1
ATOM 780 C C . GLY A 1 99 ? 6.758 -30.673 -1.552 1.00 81.81 99 GLY A C 1
ATOM 781 O O . GLY A 1 99 ? 5.797 -30.491 -0.808 1.00 81.81 99 GLY A O 1
ATOM 782 N N . TYR A 1 100 ? 7.809 -31.417 -1.188 1.00 88.62 100 TYR A N 1
ATOM 783 C CA . TYR A 1 100 ? 7.911 -32.058 0.129 1.00 88.62 100 TYR A CA 1
ATOM 784 C C . TYR A 1 100 ? 7.868 -31.044 1.275 1.00 88.62 100 TYR A C 1
ATOM 786 O O . TYR A 1 100 ? 7.114 -31.237 2.228 1.00 88.62 100 TYR A O 1
ATOM 794 N N . VAL A 1 101 ? 8.630 -29.949 1.175 1.00 89.81 101 VAL A N 1
ATOM 795 C CA . VAL A 1 101 ? 8.624 -28.877 2.183 1.00 89.81 101 VAL A CA 1
ATOM 796 C C . VAL A 1 101 ? 7.229 -28.270 2.318 1.00 89.81 101 VAL A C 1
ATOM 798 O O . VAL A 1 101 ? 6.756 -28.092 3.435 1.00 89.81 101 VAL A O 1
ATOM 801 N N . LEU A 1 102 ? 6.540 -28.001 1.207 1.00 87.00 102 LEU A N 1
ATOM 802 C CA . LEU A 1 102 ? 5.190 -27.434 1.215 1.00 87.00 102 LEU A CA 1
ATOM 803 C C . LEU A 1 102 ? 4.151 -28.404 1.790 1.00 87.00 102 LEU A C 1
ATOM 805 O O . LEU A 1 102 ? 3.291 -27.973 2.555 1.00 87.00 102 LEU A O 1
ATOM 809 N N . VAL A 1 103 ? 4.236 -29.700 1.477 1.00 86.12 103 VAL A N 1
ATOM 810 C CA . VAL A 1 103 ? 3.349 -30.726 2.052 1.00 86.12 103 VAL A CA 1
ATOM 811 C C . VAL A 1 103 ? 3.562 -30.830 3.559 1.00 86.12 103 VAL A C 1
ATOM 813 O O . VAL A 1 103 ? 2.597 -30.767 4.318 1.00 86.12 103 VAL A O 1
ATOM 816 N N . LEU A 1 104 ? 4.813 -30.933 4.008 1.00 89.50 104 LEU A N 1
ATOM 817 C CA . LEU A 1 104 ? 5.139 -31.010 5.432 1.00 89.50 104 LEU A CA 1
ATOM 818 C C . LEU A 1 104 ? 4.743 -29.730 6.172 1.00 89.50 104 LEU A C 1
ATOM 820 O O . LEU A 1 104 ? 4.158 -29.810 7.252 1.00 89.50 104 LEU A O 1
ATOM 824 N N . ALA A 1 105 ? 4.996 -28.558 5.588 1.00 85.56 105 ALA A N 1
ATOM 825 C CA . ALA A 1 105 ? 4.565 -27.278 6.141 1.00 85.56 105 ALA A CA 1
ATOM 826 C C . ALA A 1 105 ? 3.034 -27.190 6.221 1.00 85.56 105 ALA A C 1
ATOM 828 O O . ALA A 1 105 ? 2.501 -26.762 7.242 1.00 85.56 105 ALA A O 1
ATOM 829 N N . GLY A 1 106 ? 2.320 -27.648 5.189 1.00 81.12 106 GLY A N 1
ATOM 830 C CA . GLY A 1 106 ? 0.859 -27.693 5.159 1.00 81.12 106 GLY A CA 1
ATOM 831 C C . GLY A 1 106 ? 0.270 -28.633 6.212 1.00 81.12 106 GLY A C 1
ATOM 832 O O . GLY A 1 106 ? -0.679 -28.255 6.895 1.00 81.12 106 GLY A O 1
ATOM 833 N N . LEU A 1 107 ? 0.854 -29.821 6.391 1.00 84.62 107 LEU A N 1
ATOM 834 C CA . LEU A 1 107 ? 0.466 -30.764 7.445 1.00 84.62 107 LEU A CA 1
ATOM 835 C C . LEU A 1 107 ? 0.769 -30.202 8.837 1.00 84.62 107 LEU A C 1
ATOM 837 O O . LEU A 1 107 ? -0.081 -30.271 9.719 1.00 84.62 107 LEU A O 1
ATOM 841 N N . THR A 1 108 ? 1.937 -29.583 9.019 1.00 84.12 108 THR A N 1
ATOM 842 C CA . THR A 1 108 ? 2.325 -28.935 10.283 1.00 84.12 108 THR A CA 1
ATOM 843 C C . THR A 1 108 ? 1.350 -27.815 10.634 1.00 84.12 108 THR A C 1
ATOM 845 O O . THR A 1 108 ? 0.857 -27.760 11.755 1.00 84.12 108 THR A O 1
ATOM 848 N N . ALA A 1 109 ? 1.016 -26.958 9.668 1.00 78.25 109 ALA A N 1
ATOM 849 C CA . ALA A 1 109 ? 0.066 -25.868 9.859 1.00 78.25 109 ALA A CA 1
ATOM 850 C C . ALA A 1 109 ? -1.370 -26.365 10.097 1.00 78.25 109 ALA A C 1
ATOM 852 O O . ALA A 1 109 ? -2.095 -25.761 10.882 1.00 78.25 109 ALA A O 1
ATOM 853 N N . GLY A 1 110 ? -1.783 -27.453 9.439 1.00 75.81 110 GLY A N 1
ATOM 854 C CA . GLY A 1 110 ? -3.117 -28.038 9.594 1.00 75.81 110 GLY A CA 1
ATOM 855 C C . GLY A 1 110 ? -3.317 -28.766 10.925 1.00 75.81 110 GLY A C 1
ATOM 856 O O . GLY A 1 110 ? -4.422 -28.758 11.463 1.00 75.81 110 GLY A O 1
ATOM 857 N N . LEU A 1 111 ? -2.255 -29.368 11.465 1.00 81.69 111 LEU A N 1
ATOM 858 C CA . LEU A 1 111 ? -2.264 -30.028 12.773 1.00 81.69 111 LEU A CA 1
ATOM 859 C C . LEU A 1 111 ? -2.046 -29.051 13.933 1.00 81.69 111 LEU A C 1
ATOM 861 O O . LEU A 1 111 ? -2.352 -29.393 15.074 1.00 81.69 111 LEU A O 1
ATOM 865 N N . TRP A 1 112 ? -1.526 -27.850 13.666 1.00 80.44 112 TRP A N 1
ATOM 866 C CA . TRP A 1 112 ? -1.307 -26.845 14.698 1.00 80.44 112 TRP A CA 1
ATOM 867 C C . TRP A 1 112 ? -2.656 -26.353 15.245 1.00 80.44 112 TRP A C 1
ATOM 869 O O . TRP A 1 112 ? -3.452 -25.800 14.478 1.00 80.44 112 TRP A O 1
ATOM 879 N N . PRO A 1 113 ? -2.928 -26.470 16.561 1.00 68.69 113 PRO A N 1
ATOM 880 C CA . PRO A 1 113 ? -4.087 -25.842 17.183 1.00 68.69 113 PRO A CA 1
ATOM 881 C C . PRO A 1 113 ? -3.882 -24.323 17.164 1.00 68.69 113 PRO A C 1
ATOM 883 O O . PRO A 1 113 ? -3.324 -23.732 18.087 1.00 68.69 113 PRO A O 1
ATOM 886 N N . SER A 1 114 ? -4.217 -23.670 16.052 1.00 65.50 114 SER A N 1
ATOM 887 C CA . SER A 1 114 ? -4.046 -22.228 15.940 1.00 65.50 114 SER A CA 1
ATOM 888 C C . SER A 1 114 ? -5.275 -21.540 16.530 1.00 65.50 114 SER A C 1
ATOM 890 O O . SER A 1 114 ? -6.296 -21.391 15.857 1.00 65.50 114 SER A O 1
ATOM 892 N N . ASP A 1 115 ? -5.146 -21.037 17.754 1.00 63.06 115 ASP A N 1
ATOM 893 C CA . ASP A 1 115 ? -6.084 -20.055 18.325 1.00 63.06 115 ASP A CA 1
ATOM 894 C C . ASP A 1 115 ? -5.841 -18.635 17.755 1.00 63.06 115 ASP A C 1
ATOM 896 O O . ASP A 1 115 ? -6.371 -17.618 18.197 1.00 63.06 115 ASP A O 1
ATOM 900 N N . SER A 1 116 ? -4.988 -18.545 16.728 1.00 65.69 116 SER A N 1
ATOM 901 C CA . SER A 1 116 ? -4.655 -17.319 16.011 1.00 65.69 116 SER A CA 1
ATOM 902 C C . SER A 1 116 ? -5.805 -16.925 15.089 1.00 65.69 116 SER A C 1
ATOM 904 O O . SER A 1 116 ? -5.797 -17.181 13.883 1.00 65.69 116 SER A O 1
ATOM 906 N N . ALA A 1 117 ? -6.825 -16.309 15.668 1.00 79.00 117 ALA A N 1
ATOM 907 C CA . ALA A 1 117 ? -7.957 -15.782 14.934 1.00 79.00 117 ALA A CA 1
ATOM 908 C C . ALA A 1 117 ? -7.841 -14.251 14.822 1.00 79.00 117 ALA A C 1
ATOM 910 O O . ALA A 1 117 ? -7.568 -13.540 15.792 1.00 79.00 117 ALA A O 1
ATOM 911 N N . ILE A 1 118 ? -8.022 -13.714 13.615 1.00 83.69 118 ILE A N 1
ATOM 912 C CA . ILE A 1 118 ? -8.008 -12.263 13.387 1.00 83.69 118 ILE A CA 1
ATOM 913 C C . ILE A 1 118 ? -9.446 -11.761 13.485 1.00 83.69 118 ILE A C 1
ATOM 915 O O . ILE A 1 118 ? -10.338 -12.288 12.821 1.00 83.69 118 ILE A O 1
ATOM 919 N N . SER A 1 119 ? -9.690 -10.731 14.300 1.00 87.94 119 SER A N 1
ATOM 920 C CA . SER A 1 119 ? -11.022 -10.125 14.378 1.00 87.94 119 SER A CA 1
ATOM 921 C C . SER A 1 119 ? -11.389 -9.444 13.062 1.00 87.94 119 SER A C 1
ATOM 923 O O . SER A 1 119 ? -10.553 -8.792 12.424 1.00 87.94 119 SER A O 1
ATOM 925 N N . ILE A 1 120 ? -12.660 -9.540 12.671 1.00 88.38 120 ILE A N 1
ATOM 926 C CA . ILE A 1 120 ? -13.161 -8.901 11.444 1.00 88.38 120 ILE A CA 1
ATOM 927 C C . ILE A 1 120 ? -12.909 -7.389 11.482 1.00 88.38 120 ILE A C 1
ATOM 929 O O . ILE A 1 120 ? -12.548 -6.809 10.462 1.00 88.38 120 ILE A O 1
ATOM 933 N N . LYS A 1 121 ? -12.989 -6.758 12.663 1.00 90.31 121 LYS A N 1
ATOM 934 C CA . LYS A 1 121 ? -12.605 -5.351 12.859 1.00 90.31 121 LYS A CA 1
ATOM 935 C C . LYS A 1 121 ? -11.181 -5.079 12.372 1.00 90.31 121 LYS A C 1
ATOM 937 O O . LYS A 1 121 ? -10.983 -4.159 11.586 1.00 90.31 121 LYS A O 1
ATOM 942 N N . ARG A 1 122 ? -10.192 -5.860 12.828 1.00 90.31 122 ARG A N 1
ATOM 943 C CA . ARG A 1 122 ? -8.785 -5.672 12.429 1.00 90.31 122 ARG A CA 1
ATOM 944 C C . ARG A 1 122 ? -8.610 -5.874 10.929 1.00 90.31 122 ARG A C 1
ATOM 946 O O . ARG A 1 122 ? -7.863 -5.124 10.310 1.00 90.31 122 ARG A O 1
ATOM 953 N N . LEU A 1 123 ? -9.297 -6.860 10.356 1.00 91.38 123 LEU A N 1
ATOM 954 C CA . LEU A 1 123 ? -9.242 -7.129 8.923 1.00 91.38 123 LEU A CA 1
ATOM 955 C C . LEU A 1 123 ? -9.821 -5.962 8.108 1.00 91.38 123 LEU A C 1
ATOM 957 O O . LEU A 1 123 ? -9.149 -5.456 7.213 1.00 91.38 123 LEU A O 1
ATOM 961 N N . ALA A 1 124 ? -11.009 -5.477 8.477 1.00 92.44 124 ALA A N 1
ATOM 962 C CA . ALA A 1 124 ? -11.648 -4.317 7.860 1.00 92.44 124 ALA A CA 1
ATOM 963 C C . ALA A 1 124 ? -10.750 -3.074 7.935 1.00 92.44 124 ALA A C 1
ATOM 965 O O . ALA A 1 124 ? -10.494 -2.440 6.916 1.00 92.44 124 ALA A O 1
ATOM 966 N N . THR A 1 125 ? -10.188 -2.778 9.115 1.00 93.62 125 THR A N 1
ATOM 967 C CA . THR A 1 125 ? -9.252 -1.658 9.288 1.00 93.62 125 THR A CA 1
ATOM 968 C C . THR A 1 125 ? -8.023 -1.800 8.393 1.00 93.62 125 THR A C 1
ATOM 970 O O . THR A 1 125 ? -7.635 -0.825 7.761 1.00 93.62 125 THR A O 1
ATOM 973 N N . LYS A 1 126 ? -7.420 -2.992 8.285 1.00 94.25 126 LYS A N 1
ATOM 974 C CA . LYS A 1 126 ? -6.258 -3.211 7.408 1.00 94.25 126 LYS A CA 1
ATOM 975 C C . LYS A 1 126 ? -6.595 -2.990 5.932 1.00 94.25 126 LYS A C 1
ATOM 977 O O . LYS A 1 126 ? -5.818 -2.342 5.235 1.00 94.25 126 LYS A O 1
ATOM 982 N N . PHE A 1 127 ? -7.742 -3.478 5.462 1.00 95.69 127 PHE A N 1
ATOM 983 C CA . PHE A 1 127 ? -8.194 -3.240 4.088 1.00 95.69 127 PHE A CA 1
ATOM 984 C C . PHE A 1 127 ? -8.433 -1.753 3.814 1.00 95.69 127 PHE A C 1
ATOM 986 O O . PHE A 1 127 ? -7.901 -1.221 2.843 1.00 95.69 127 PHE A O 1
ATOM 993 N N . THR A 1 128 ? -9.132 -1.052 4.708 1.00 96.00 128 THR A N 1
ATOM 994 C CA . THR A 1 128 ? -9.344 0.393 4.563 1.00 96.00 128 THR A CA 1
ATOM 995 C C . THR A 1 128 ? -8.023 1.164 4.589 1.00 96.00 128 THR A C 1
ATOM 997 O O . THR A 1 128 ? -7.782 1.971 3.700 1.00 96.00 128 THR A O 1
ATOM 1000 N N . VAL A 1 129 ? -7.141 0.900 5.559 1.00 96.06 129 VAL A N 1
ATOM 1001 C CA . VAL A 1 129 ? -5.855 1.609 5.690 1.00 96.06 129 VAL A CA 1
ATOM 1002 C C . VAL A 1 129 ? -4.954 1.346 4.488 1.00 96.06 129 VAL A C 1
ATOM 1004 O O . VAL A 1 129 ? -4.407 2.292 3.934 1.00 96.06 129 VAL A O 1
ATOM 1007 N N . SER A 1 130 ? -4.820 0.093 4.045 1.00 96.75 130 SER A N 1
ATOM 1008 C CA . SER A 1 130 ? -4.014 -0.231 2.859 1.00 96.75 130 SER A CA 1
ATOM 1009 C C . SER A 1 130 ? -4.556 0.439 1.597 1.00 96.75 130 SER A C 1
ATOM 1011 O O . SER A 1 130 ? -3.780 1.036 0.856 1.00 96.75 130 SER A O 1
ATOM 1013 N N . GLY A 1 131 ? -5.876 0.433 1.390 1.00 97.00 131 GLY A N 1
ATOM 1014 C CA . GLY A 1 131 ? -6.501 1.144 0.278 1.00 97.00 131 GLY A CA 1
ATOM 1015 C C . GLY A 1 131 ? -6.257 2.655 0.331 1.00 97.00 131 GLY A C 1
ATOM 1016 O O . GLY A 1 131 ? -5.869 3.239 -0.675 1.00 97.00 131 GLY A O 1
ATOM 1017 N N . VAL A 1 132 ? -6.383 3.284 1.505 1.00 96.88 132 VAL A N 1
ATOM 1018 C CA . VAL A 1 132 ? -6.075 4.716 1.689 1.00 96.88 132 VAL A CA 1
ATOM 1019 C C . VAL A 1 132 ? -4.598 5.009 1.418 1.00 96.88 132 VAL A C 1
ATOM 1021 O O . VAL A 1 132 ? -4.290 5.974 0.725 1.00 96.88 132 VAL A O 1
ATOM 1024 N N . VAL A 1 133 ? -3.678 4.175 1.907 1.00 95.75 133 VAL A N 1
ATOM 1025 C CA . VAL A 1 133 ? -2.237 4.344 1.659 1.00 95.75 133 VAL A CA 1
ATOM 1026 C C . VAL A 1 133 ? -1.923 4.232 0.168 1.00 95.75 133 VAL A C 1
ATOM 1028 O O . VAL A 1 133 ? -1.192 5.071 -0.349 1.00 95.75 133 VAL A O 1
ATOM 1031 N N . ILE A 1 134 ? -2.500 3.255 -0.539 1.00 96.00 134 ILE A N 1
ATOM 1032 C CA . ILE A 1 134 ? -2.318 3.100 -1.992 1.00 96.00 134 ILE A CA 1
ATOM 1033 C C . ILE A 1 134 ? -2.906 4.300 -2.740 1.00 96.00 134 ILE A C 1
ATOM 1035 O O . ILE A 1 134 ? -2.257 4.828 -3.640 1.00 96.00 134 ILE A O 1
ATOM 1039 N N . PHE A 1 135 ? -4.090 4.773 -2.344 1.00 96.06 135 PHE A N 1
ATOM 1040 C CA . PHE A 1 135 ? -4.714 5.960 -2.929 1.00 96.06 135 PHE A CA 1
ATOM 1041 C C . PHE A 1 135 ? -3.820 7.198 -2.781 1.00 96.06 135 PHE A C 1
ATOM 1043 O O . PHE A 1 135 ? -3.546 7.895 -3.757 1.00 96.06 135 PHE A O 1
ATOM 1050 N N . VAL A 1 136 ? -3.327 7.453 -1.566 1.00 94.88 136 VAL A N 1
ATOM 1051 C CA . VAL A 1 136 ? -2.445 8.591 -1.274 1.00 94.88 136 VAL A CA 1
ATOM 1052 C C . VAL A 1 136 ? -1.109 8.444 -2.000 1.00 94.88 136 VAL A C 1
ATOM 1054 O O . VAL A 1 136 ? -0.628 9.420 -2.571 1.00 94.88 136 VAL A O 1
ATOM 1057 N N . ALA A 1 137 ? -0.531 7.240 -2.044 1.00 93.75 137 ALA A N 1
ATOM 1058 C CA . ALA A 1 137 ? 0.682 6.968 -2.811 1.00 93.75 137 ALA A CA 1
ATOM 1059 C C . ALA A 1 137 ? 0.479 7.319 -4.291 1.00 93.75 137 ALA A C 1
ATOM 1061 O O . ALA A 1 137 ? 1.232 8.123 -4.833 1.00 93.75 137 ALA A O 1
ATOM 1062 N N . ALA A 1 138 ? -0.584 6.810 -4.916 1.00 92.81 138 ALA A N 1
ATOM 1063 C CA . ALA A 1 138 ? -0.911 7.106 -6.308 1.00 92.81 138 ALA A CA 1
ATOM 1064 C C . ALA A 1 138 ? -1.182 8.604 -6.547 1.00 92.81 138 ALA A C 1
ATOM 1066 O O . ALA A 1 138 ? -0.897 9.122 -7.623 1.00 92.81 138 ALA A O 1
ATOM 1067 N N . LEU A 1 139 ? -1.692 9.342 -5.563 1.00 92.94 139 LEU A N 1
ATOM 1068 C CA . LEU A 1 139 ? -1.932 10.781 -5.697 1.00 92.94 139 LEU A CA 1
ATOM 1069 C C . LEU A 1 139 ? -0.631 11.600 -5.626 1.00 92.94 139 LEU A C 1
ATOM 1071 O O . LEU A 1 139 ? -0.434 12.528 -6.414 1.00 92.94 139 LEU A O 1
ATOM 1075 N N . VAL A 1 140 ? 0.259 11.252 -4.695 1.00 92.38 140 VAL A N 1
ATOM 1076 C CA . VAL A 1 140 ? 1.456 12.035 -4.338 1.00 92.38 140 VAL A CA 1
ATOM 1077 C C . VAL A 1 140 ? 2.646 11.786 -5.282 1.00 92.38 140 VAL A C 1
ATOM 1079 O O . VAL A 1 140 ? 3.574 12.606 -5.333 1.00 92.38 140 VAL A O 1
ATOM 1082 N N . VAL A 1 141 ? 2.617 10.700 -6.060 1.00 90.12 141 VAL A N 1
ATOM 1083 C CA . VAL A 1 141 ? 3.605 10.390 -7.109 1.00 90.12 141 VAL A CA 1
ATOM 1084 C C . VAL A 1 141 ? 3.658 11.484 -8.183 1.00 90.12 141 VAL A C 1
ATOM 1086 O O . VAL A 1 141 ? 2.649 12.104 -8.535 1.00 90.12 141 VAL A O 1
ATOM 1089 N N . GLN A 1 142 ? 4.865 11.752 -8.681 1.00 87.75 142 GLN A N 1
ATOM 1090 C CA . GLN A 1 142 ? 5.137 12.770 -9.695 1.00 87.75 142 GLN A CA 1
ATOM 1091 C C . GLN A 1 142 ? 4.580 12.378 -11.071 1.00 87.75 142 GLN A C 1
ATOM 1093 O O . GLN A 1 142 ? 3.923 11.349 -11.231 1.00 87.75 142 GLN A O 1
ATOM 1098 N N . GLY A 1 143 ? 4.762 13.255 -12.060 1.00 86.81 143 GLY A N 1
ATOM 1099 C CA . GLY A 1 143 ? 4.476 12.910 -13.448 1.00 86.81 143 GLY A CA 1
ATOM 1100 C C . GLY A 1 143 ? 5.384 11.768 -13.923 1.00 86.81 143 GLY A C 1
ATOM 1101 O O . GLY A 1 143 ? 6.524 11.674 -13.452 1.00 86.81 143 GLY A O 1
ATOM 1102 N N . PRO A 1 144 ? 4.887 10.909 -14.825 1.00 87.81 144 PRO A N 1
ATOM 1103 C CA . PRO A 1 144 ? 5.611 9.741 -15.291 1.00 87.81 144 PRO A CA 1
ATOM 1104 C C . PRO A 1 144 ? 6.814 10.193 -16.115 1.00 87.81 144 PRO A C 1
ATOM 1106 O O . PRO A 1 144 ? 6.783 11.247 -16.760 1.00 87.81 144 PRO A O 1
ATOM 1109 N N . LEU A 1 145 ? 7.875 9.394 -16.095 1.00 87.44 145 LEU A N 1
ATOM 1110 C CA . LEU A 1 145 ? 9.016 9.601 -16.983 1.00 87.44 145 LEU A CA 1
ATOM 1111 C C . LEU A 1 145 ? 8.579 9.405 -18.441 1.00 87.44 145 LEU A C 1
ATOM 1113 O O . LEU A 1 145 ? 7.939 8.404 -18.768 1.00 87.44 145 LEU A O 1
ATOM 1117 N N . GLN A 1 146 ? 8.906 10.361 -19.310 1.00 87.25 146 GLN A N 1
ATOM 1118 C CA . GLN A 1 146 ? 8.584 10.265 -20.730 1.00 87.25 146 GLN A CA 1
ATOM 1119 C C . GLN A 1 146 ? 9.551 9.317 -21.437 1.00 87.25 146 GLN A C 1
ATOM 1121 O O . GLN A 1 146 ? 10.756 9.315 -21.175 1.00 87.25 146 GLN A O 1
ATOM 1126 N N . ARG A 1 147 ? 8.993 8.509 -22.337 1.00 85.62 147 ARG A N 1
ATOM 1127 C CA . ARG A 1 147 ? 9.724 7.561 -23.175 1.00 85.62 147 ARG A CA 1
ATOM 1128 C C . ARG A 1 147 ? 9.458 7.860 -24.645 1.00 85.62 147 ARG A C 1
ATOM 1130 O O . ARG A 1 147 ? 8.373 8.344 -24.972 1.00 85.62 147 ARG A O 1
ATOM 1137 N N . ASP A 1 148 ? 10.448 7.612 -25.490 1.00 86.00 148 ASP A N 1
ATOM 1138 C CA . ASP A 1 148 ? 10.334 7.707 -26.946 1.00 86.00 148 ASP A CA 1
ATOM 1139 C C . ASP A 1 148 ? 9.540 6.522 -27.539 1.00 86.00 148 ASP A C 1
ATOM 1141 O O . ASP A 1 148 ? 8.962 5.707 -26.810 1.00 86.00 148 ASP A O 1
ATOM 1145 N N . ALA A 1 149 ? 9.464 6.451 -28.872 1.00 85.94 149 ALA A N 1
ATOM 1146 C CA . ALA A 1 149 ? 8.735 5.396 -29.577 1.00 85.94 149 ALA A CA 1
ATOM 1147 C C . ALA A 1 149 ? 9.396 4.015 -29.413 1.00 85.94 149 ALA A C 1
ATOM 1149 O O . ALA A 1 149 ? 8.717 2.987 -29.451 1.00 85.94 149 ALA A O 1
ATOM 1150 N N . GLU A 1 150 ? 10.707 3.998 -29.194 1.00 83.94 150 GLU A N 1
ATOM 1151 C CA . GLU A 1 150 ? 11.542 2.823 -28.968 1.00 83.94 150 GLU A CA 1
ATOM 1152 C C . GLU A 1 150 ? 11.536 2.368 -27.493 1.00 83.94 150 GLU A C 1
ATOM 1154 O O . GLU A 1 150 ? 12.012 1.276 -27.174 1.00 83.94 150 GLU A O 1
ATOM 1159 N N . GLY A 1 151 ? 10.951 3.168 -26.596 1.00 78.88 151 GLY A N 1
ATOM 1160 C CA . GLY A 1 151 ? 10.825 2.901 -25.165 1.00 78.88 151 GLY A CA 1
ATOM 1161 C C . GLY A 1 151 ? 11.995 3.401 -24.310 1.00 78.88 151 GLY A C 1
ATOM 1162 O O . GLY A 1 151 ? 11.995 3.157 -23.098 1.00 78.88 151 GLY A O 1
ATOM 1163 N N . ALA A 1 152 ? 12.970 4.105 -24.885 1.00 82.38 152 ALA A N 1
ATOM 1164 C CA . ALA A 1 152 ? 14.053 4.741 -24.147 1.00 82.38 152 ALA A CA 1
ATOM 1165 C C . ALA A 1 152 ? 13.576 6.030 -23.461 1.00 82.38 152 ALA A C 1
ATOM 1167 O O . ALA A 1 152 ? 12.646 6.703 -23.901 1.00 82.38 152 ALA A O 1
ATOM 1168 N N . LEU A 1 153 ? 14.194 6.360 -22.326 1.00 85.88 153 LEU A N 1
ATOM 1169 C CA . LEU A 1 153 ? 13.883 7.579 -21.585 1.00 85.88 153 LEU A CA 1
ATOM 1170 C C . LEU A 1 153 ? 14.321 8.815 -22.375 1.00 85.88 153 LEU A C 1
ATOM 1172 O O . LEU A 1 153 ? 15.447 8.873 -22.866 1.00 85.88 153 LEU A O 1
ATOM 1176 N N . ILE A 1 154 ? 13.450 9.820 -22.444 1.00 88.19 154 ILE A N 1
ATOM 1177 C CA . ILE A 1 154 ? 13.774 11.097 -23.083 1.00 88.19 154 ILE A CA 1
ATOM 1178 C C . ILE A 1 154 ? 14.539 11.958 -22.077 1.00 88.19 154 ILE A C 1
ATOM 1180 O O . ILE A 1 154 ? 14.055 12.206 -20.970 1.00 88.19 154 ILE A O 1
ATOM 1184 N N . PHE A 1 155 ? 15.718 12.435 -22.471 1.00 88.81 155 PHE A N 1
ATOM 1185 C CA . PHE A 1 155 ? 16.543 13.337 -21.671 1.00 88.81 155 PHE A CA 1
ATOM 1186 C C . PHE A 1 155 ? 16.566 14.736 -22.286 1.00 88.81 155 PHE A C 1
ATOM 1188 O O . PHE A 1 155 ? 16.534 14.889 -23.505 1.00 88.81 155 PHE A O 1
ATOM 1195 N N . THR A 1 156 ? 16.615 15.757 -21.436 1.00 88.12 156 THR A N 1
ATOM 1196 C CA . THR A 1 156 ? 16.894 17.135 -21.860 1.00 88.12 156 THR A CA 1
ATOM 1197 C C . THR A 1 156 ? 18.391 17.321 -22.150 1.00 88.12 156 THR A C 1
ATOM 1199 O O . THR A 1 156 ? 19.208 16.469 -21.796 1.00 88.12 156 THR A O 1
ATOM 1202 N N . ASP A 1 157 ? 18.773 18.468 -22.713 1.00 89.25 157 ASP A N 1
ATOM 1203 C CA . ASP A 1 157 ? 20.165 18.814 -23.048 1.00 89.25 157 ASP A CA 1
ATOM 1204 C C . ASP A 1 157 ? 21.111 18.809 -21.827 1.00 89.25 157 ASP A C 1
ATOM 1206 O O . ASP A 1 157 ? 22.327 18.699 -21.964 1.00 89.25 157 ASP A O 1
ATOM 1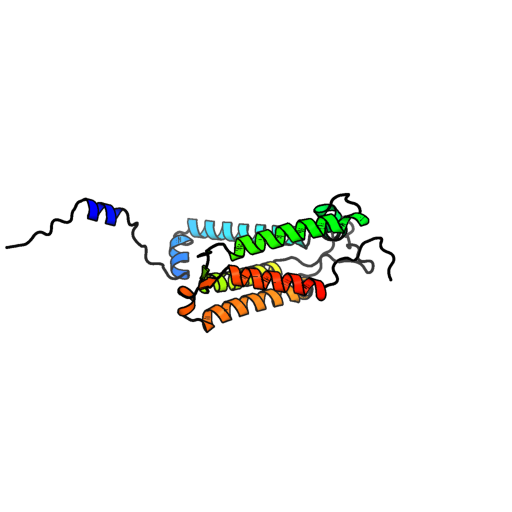210 N N . THR A 1 158 ? 20.557 18.899 -20.614 1.00 88.69 158 THR A N 1
ATOM 1211 C CA . THR A 1 158 ? 21.277 18.795 -19.333 1.00 88.69 158 THR A CA 1
ATOM 1212 C C . THR A 1 158 ? 21.315 17.377 -18.747 1.00 88.69 158 THR A C 1
ATOM 1214 O O . THR A 1 158 ? 21.677 17.216 -17.585 1.00 88.69 158 THR A O 1
ATOM 1217 N N . PHE A 1 159 ? 20.962 16.346 -19.525 1.00 82.00 159 PHE A N 1
ATOM 1218 C CA . PHE A 1 159 ? 20.904 14.937 -19.101 1.00 82.00 159 PHE A CA 1
ATOM 1219 C C . PHE A 1 159 ? 19.895 14.636 -17.976 1.00 82.00 159 PHE A C 1
ATOM 1221 O O . PHE A 1 159 ? 20.006 13.622 -17.288 1.00 82.00 159 PHE A O 1
ATOM 1228 N N . GLU A 1 160 ? 18.874 15.474 -17.791 1.00 84.25 160 GLU A N 1
ATOM 1229 C CA . GLU A 1 160 ? 17.770 15.184 -16.868 1.00 84.25 160 GLU A CA 1
ATOM 1230 C C . GLU A 1 160 ? 16.621 14.471 -17.594 1.00 84.25 160 GLU A C 1
ATOM 1232 O O . GLU A 1 160 ? 16.250 14.835 -18.710 1.00 84.25 160 GLU A O 1
ATOM 1237 N N . ALA A 1 161 ? 16.037 13.447 -16.969 1.00 86.19 161 ALA A N 1
ATOM 1238 C CA . ALA A 1 161 ? 14.922 12.716 -17.567 1.00 86.19 161 ALA A CA 1
ATOM 1239 C C . ALA A 1 161 ? 13.647 13.579 -17.592 1.00 86.19 161 ALA A C 1
ATOM 1241 O O . ALA A 1 161 ? 13.201 14.087 -16.555 1.00 86.19 161 ALA A O 1
ATOM 1242 N N . VAL A 1 162 ? 13.041 13.717 -18.772 1.00 89.62 162 VAL A N 1
ATOM 1243 C CA . VAL A 1 162 ? 11.840 14.531 -18.986 1.00 89.62 162 VAL A CA 1
ATOM 1244 C C . VAL A 1 162 ? 10.637 13.864 -18.319 1.00 89.62 162 VAL A C 1
ATOM 1246 O O . VAL A 1 162 ? 10.393 12.666 -18.477 1.00 89.62 162 VAL A O 1
ATOM 1249 N N . ARG A 1 163 ? 9.855 14.646 -17.566 1.00 88.62 163 ARG A N 1
ATOM 1250 C CA . ARG A 1 163 ? 8.634 14.176 -16.894 1.00 88.62 163 ARG A CA 1
ATOM 1251 C C . ARG A 1 163 ? 7.388 14.757 -17.541 1.00 88.62 163 ARG A C 1
ATOM 1253 O O . ARG A 1 163 ? 7.346 15.930 -17.902 1.00 88.62 163 ARG A O 1
ATOM 1260 N N . GLY A 1 164 ? 6.351 13.930 -17.620 1.00 88.06 164 GLY A N 1
ATOM 1261 C CA . GLY A 1 164 ? 5.011 14.363 -17.989 1.00 88.06 164 GLY A CA 1
ATOM 1262 C C . GLY A 1 164 ? 4.368 15.246 -16.918 1.00 88.06 164 GLY A C 1
ATOM 1263 O O . GLY A 1 164 ? 4.880 15.431 -15.810 1.00 88.06 164 GLY A O 1
ATOM 1264 N N . SER A 1 165 ? 3.187 15.773 -17.233 1.00 91.19 165 SER A N 1
ATOM 1265 C CA . SER A 1 165 ? 2.391 16.526 -16.264 1.00 91.19 165 SER A CA 1
ATOM 1266 C C . SER A 1 165 ? 1.882 15.616 -15.140 1.00 91.19 165 SER A C 1
ATOM 1268 O O . SER A 1 165 ? 1.691 14.410 -15.322 1.00 91.19 165 SER A O 1
ATOM 1270 N N . TRP A 1 166 ? 1.578 16.189 -13.973 1.00 90.38 166 TRP A N 1
ATOM 1271 C CA . TRP A 1 166 ? 0.969 15.426 -12.876 1.00 90.38 166 TRP A CA 1
ATOM 1272 C C . TRP A 1 166 ? -0.356 14.760 -13.291 1.00 90.38 166 TRP A C 1
ATOM 1274 O O . TRP A 1 166 ? -0.596 13.609 -12.935 1.00 90.38 166 TRP A O 1
ATOM 1284 N N . ALA A 1 167 ? -1.168 15.439 -14.112 1.00 90.25 167 ALA A N 1
ATOM 1285 C CA . ALA A 1 167 ? -2.430 14.905 -14.628 1.00 90.25 167 ALA A CA 1
ATOM 1286 C C . ALA A 1 167 ? -2.229 13.662 -15.513 1.00 90.25 167 ALA A C 1
ATOM 1288 O O . ALA A 1 167 ? -2.905 12.658 -15.305 1.00 90.25 167 ALA A O 1
ATOM 1289 N N . SER A 1 168 ? -1.244 13.682 -16.421 1.00 87.50 168 SER A N 1
ATOM 1290 C CA . SER A 1 168 ? -0.895 12.499 -17.232 1.00 87.50 168 SER A CA 1
ATOM 1291 C C . SER A 1 168 ? -0.436 11.317 -16.368 1.00 87.50 168 SER A C 1
ATOM 1293 O O . SER A 1 168 ? -0.690 10.150 -16.674 1.00 87.50 168 SER A O 1
ATOM 1295 N N . GLY A 1 169 ? 0.182 11.619 -15.223 1.00 87.50 169 GLY A N 1
ATOM 1296 C CA . GLY A 1 169 ? 0.535 10.617 -14.231 1.00 87.50 169 GLY A CA 1
ATOM 1297 C C . GLY A 1 169 ? -0.671 9.940 -13.610 1.00 87.50 169 GLY A C 1
ATOM 1298 O O . GLY A 1 169 ? -0.659 8.719 -13.491 1.00 87.50 169 GLY A O 1
ATOM 1299 N N . LEU A 1 170 ? -1.707 10.701 -13.245 1.00 90.56 170 LEU A N 1
ATOM 1300 C CA . LEU A 1 170 ? -2.945 10.145 -12.689 1.00 90.56 170 LEU A CA 1
ATOM 1301 C C . LEU A 1 170 ? -3.629 9.182 -13.659 1.00 90.56 170 LEU A C 1
ATOM 1303 O O . LEU A 1 170 ? -4.087 8.121 -13.237 1.00 90.56 170 LEU A O 1
ATOM 1307 N N . GLU A 1 171 ? -3.663 9.540 -14.941 1.00 89.75 171 GLU A N 1
ATOM 1308 C CA . GLU A 1 171 ? -4.234 8.706 -15.998 1.00 89.75 171 GLU A CA 1
ATOM 1309 C C . GLU A 1 171 ? -3.476 7.380 -16.128 1.00 89.75 171 GLU A C 1
ATOM 1311 O O . GLU A 1 171 ? -4.073 6.305 -16.052 1.00 89.75 171 GLU A O 1
ATOM 1316 N N . THR A 1 172 ? -2.145 7.447 -16.199 1.00 86.88 172 THR A N 1
ATOM 1317 C CA . THR A 1 172 ? -1.276 6.264 -16.338 1.00 86.88 172 THR A CA 1
ATOM 1318 C C . THR A 1 172 ? -1.453 5.273 -15.179 1.00 86.88 172 THR A C 1
ATOM 1320 O O . THR A 1 172 ? -1.335 4.060 -15.353 1.00 86.88 172 THR A O 1
ATOM 1323 N N . ARG A 1 173 ? -1.772 5.771 -13.978 1.00 90.12 173 ARG A N 1
ATOM 1324 C CA . ARG A 1 173 ? -1.915 4.967 -12.753 1.00 90.12 173 ARG A CA 1
ATOM 1325 C C . ARG A 1 173 ? -3.359 4.758 -12.307 1.00 90.12 173 ARG A C 1
ATOM 1327 O O . ARG A 1 173 ? -3.583 4.413 -11.146 1.00 90.12 173 ARG A O 1
ATOM 1334 N N . ILE A 1 174 ? -4.334 4.899 -13.208 1.00 93.50 174 ILE A N 1
ATOM 1335 C CA . ILE A 1 174 ? -5.761 4.755 -12.879 1.00 93.50 174 ILE A CA 1
ATOM 1336 C C . ILE A 1 174 ? -6.092 3.416 -12.204 1.00 93.50 174 ILE A C 1
ATOM 1338 O O . ILE A 1 174 ? -6.876 3.366 -11.256 1.00 93.50 174 ILE A O 1
ATOM 1342 N N . TRP A 1 175 ? -5.412 2.338 -12.600 1.00 92.75 175 TRP A N 1
ATOM 1343 C CA . TRP A 1 175 ? -5.578 1.015 -11.997 1.00 92.75 175 TRP A CA 1
ATOM 1344 C C . TRP A 1 175 ? -5.219 0.965 -10.508 1.00 92.75 175 TRP A C 1
ATOM 1346 O O . TRP A 1 175 ? -5.856 0.230 -9.757 1.00 92.75 175 TRP A O 1
ATOM 1356 N N . TRP A 1 176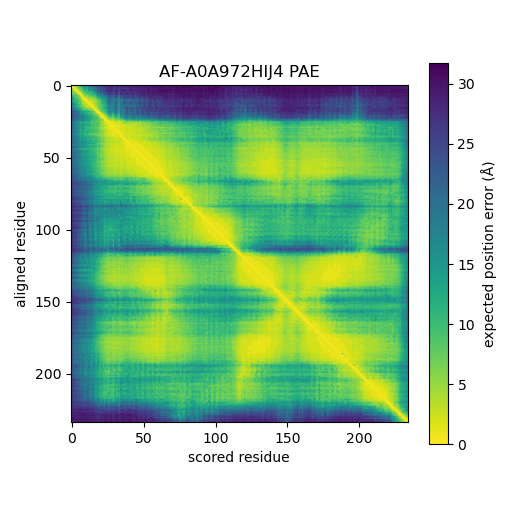 ? -4.271 1.781 -10.041 1.00 94.38 176 TRP A N 1
ATOM 1357 C CA . TRP A 1 176 ? -3.943 1.862 -8.615 1.00 94.38 176 TRP A CA 1
ATOM 1358 C C . TRP A 1 176 ? -5.056 2.526 -7.807 1.00 94.38 176 TRP A C 1
ATOM 1360 O O . TRP A 1 176 ? -5.352 2.086 -6.695 1.00 94.38 176 TRP A O 1
ATOM 1370 N N . PHE A 1 177 ? -5.734 3.522 -8.383 1.00 95.38 177 PHE A N 1
ATOM 1371 C CA . PHE A 1 177 ? -6.932 4.105 -7.780 1.00 95.38 177 PHE A CA 1
ATOM 1372 C C . PHE A 1 177 ? -8.089 3.103 -7.740 1.00 95.38 177 PHE A C 1
ATOM 1374 O O . PHE A 1 177 ? -8.787 3.028 -6.730 1.00 95.38 177 PHE A O 1
ATOM 1381 N N . VAL A 1 178 ? -8.252 2.279 -8.780 1.00 96.62 178 VAL A N 1
ATOM 1382 C CA . VAL A 1 178 ? -9.248 1.194 -8.793 1.00 96.62 178 VAL A CA 1
ATOM 1383 C C . VAL A 1 178 ? -8.950 0.168 -7.698 1.00 96.62 178 VAL A C 1
ATOM 1385 O O . VAL A 1 178 ? -9.839 -0.158 -6.914 1.00 96.62 178 VAL A O 1
ATOM 1388 N N . ILE A 1 179 ? -7.703 -0.299 -7.580 1.00 96.19 179 ILE A N 1
ATOM 1389 C CA . ILE A 1 179 ? -7.291 -1.234 -6.519 1.00 96.19 179 ILE A CA 1
ATOM 1390 C C . ILE A 1 179 ? -7.556 -0.629 -5.137 1.00 96.19 179 ILE A C 1
ATOM 1392 O O . ILE A 1 179 ? -8.143 -1.286 -4.275 1.00 96.19 179 ILE A O 1
ATOM 1396 N N . ALA A 1 180 ? -7.174 0.632 -4.926 1.00 97.19 180 ALA A N 1
ATOM 1397 C CA . ALA A 1 180 ? -7.441 1.337 -3.680 1.00 97.19 180 ALA A CA 1
ATOM 1398 C C . ALA A 1 180 ? -8.943 1.405 -3.365 1.00 97.19 180 ALA A C 1
ATOM 1400 O O . ALA A 1 180 ? -9.349 1.092 -2.244 1.00 97.19 180 ALA A O 1
ATOM 1401 N N . ALA A 1 181 ? -9.772 1.748 -4.353 1.00 97.56 181 ALA A N 1
ATOM 1402 C CA . ALA A 1 181 ? -11.222 1.807 -4.207 1.00 97.56 181 ALA A CA 1
ATOM 1403 C C . ALA A 1 181 ? -11.819 0.436 -3.863 1.00 97.56 181 ALA A C 1
ATOM 1405 O O . ALA A 1 181 ? -12.679 0.349 -2.985 1.00 97.56 181 ALA A O 1
ATOM 1406 N N . VAL A 1 182 ? -11.334 -0.643 -4.483 1.00 97.69 182 VAL A N 1
ATOM 1407 C CA . VAL A 1 182 ? -11.750 -2.018 -4.168 1.00 97.69 182 VAL A CA 1
ATOM 1408 C C . VAL A 1 182 ? -11.397 -2.373 -2.723 1.00 97.69 182 VAL A C 1
ATOM 1410 O O . VAL A 1 182 ? -12.260 -2.850 -1.989 1.00 97.69 182 VAL A O 1
ATOM 1413 N N . LEU A 1 183 ? -10.172 -2.094 -2.272 1.00 97.69 183 LEU A N 1
ATOM 1414 C CA . LEU A 1 183 ? -9.748 -2.381 -0.895 1.00 97.69 183 LEU A CA 1
ATOM 1415 C C . LEU A 1 183 ? -10.560 -1.583 0.133 1.00 97.69 183 LEU A C 1
ATOM 1417 O O . LEU A 1 183 ? -11.009 -2.144 1.135 1.00 97.69 183 LEU A O 1
ATOM 1421 N N . ILE A 1 184 ? -10.805 -0.297 -0.133 1.00 97.50 184 ILE A N 1
ATOM 1422 C CA . ILE A 1 184 ? -11.655 0.548 0.716 1.00 97.50 184 ILE A CA 1
ATOM 1423 C C . ILE A 1 184 ? -13.084 0.001 0.744 1.00 97.50 184 ILE A C 1
ATOM 1425 O O . ILE A 1 184 ? -13.669 -0.086 1.822 1.00 97.50 184 ILE A O 1
ATOM 1429 N N . SER A 1 185 ? -13.621 -0.425 -0.402 1.00 96.56 185 SER A N 1
ATOM 1430 C CA . SER A 1 185 ? -14.969 -0.994 -0.512 1.00 96.56 185 SER A CA 1
ATOM 1431 C C . SER A 1 185 ? -15.100 -2.310 0.252 1.00 96.56 185 SER A C 1
ATOM 1433 O O . SER A 1 185 ? -16.083 -2.503 0.962 1.00 96.56 185 SER A O 1
ATOM 1435 N N . ILE A 1 186 ? -14.095 -3.190 0.187 1.00 95.88 186 ILE A N 1
ATOM 1436 C CA . ILE A 1 186 ? -14.043 -4.419 0.993 1.00 95.88 186 ILE A CA 1
ATOM 1437 C C . ILE A 1 186 ? -14.006 -4.067 2.484 1.00 95.88 186 ILE A C 1
ATOM 1439 O O . ILE A 1 186 ? -14.783 -4.613 3.268 1.00 95.88 186 ILE A O 1
ATOM 1443 N N . GLY A 1 187 ? -13.143 -3.130 2.883 1.00 94.50 187 GLY A N 1
ATOM 1444 C CA . GLY A 1 187 ? -13.052 -2.666 4.267 1.00 94.50 187 GLY A CA 1
ATOM 1445 C C . GLY A 1 187 ? -14.377 -2.093 4.779 1.00 94.50 187 GLY A C 1
ATOM 1446 O O . GLY A 1 187 ? -14.844 -2.484 5.849 1.00 94.50 187 GLY A O 1
ATOM 1447 N N . ALA A 1 188 ? -15.028 -1.238 3.987 1.00 94.62 188 ALA A N 1
ATOM 1448 C CA . ALA A 1 188 ? -16.336 -0.665 4.289 1.00 94.62 188 ALA A CA 1
ATOM 1449 C C . ALA A 1 188 ? -17.433 -1.740 4.349 1.00 94.62 188 ALA A C 1
ATOM 1451 O O . ALA A 1 188 ? -18.212 -1.765 5.301 1.00 94.62 188 ALA A O 1
ATOM 1452 N N . GLY A 1 189 ? -17.458 -2.673 3.395 1.00 94.56 189 GLY A N 1
ATOM 1453 C CA . GLY A 1 189 ? -18.400 -3.791 3.368 1.00 94.56 189 GLY A CA 1
ATOM 1454 C C . GLY A 1 189 ? -18.288 -4.674 4.611 1.00 94.56 189 GLY A C 1
ATOM 1455 O O . GLY A 1 189 ? -19.299 -4.993 5.233 1.00 94.56 189 GLY A O 1
ATOM 1456 N N . LEU A 1 190 ? -17.066 -4.990 5.048 1.00 93.25 190 LEU A N 1
ATOM 1457 C CA . LEU A 1 190 ? -16.836 -5.702 6.309 1.00 93.25 190 LEU A CA 1
ATOM 1458 C C . LEU A 1 190 ? -17.261 -4.868 7.526 1.00 93.25 190 LEU A C 1
ATOM 1460 O O . LEU A 1 190 ? -17.810 -5.411 8.487 1.00 93.25 190 LEU A O 1
ATOM 1464 N N . TRP A 1 191 ? -17.019 -3.557 7.499 1.00 90.56 191 TRP A N 1
ATOM 1465 C CA . TRP A 1 191 ? -17.324 -2.663 8.613 1.00 90.56 191 TRP A CA 1
ATOM 1466 C C . TRP A 1 191 ? -18.827 -2.489 8.847 1.00 90.56 191 TRP A C 1
ATOM 1468 O O . TRP A 1 191 ? -19.283 -2.598 9.992 1.00 90.56 191 TRP A O 1
ATOM 1478 N N . PHE A 1 192 ? -19.579 -2.222 7.775 1.00 92.81 192 PHE A N 1
ATOM 1479 C CA . PHE A 1 192 ? -21.025 -2.011 7.808 1.00 92.81 192 PHE A CA 1
ATOM 1480 C C . PHE A 1 192 ? -21.796 -3.331 7.837 1.00 92.81 192 PHE A C 1
ATOM 1482 O O . PHE A 1 192 ? -22.725 -3.461 8.629 1.00 92.81 192 PHE A O 1
ATOM 1489 N N . GLY A 1 193 ? -21.376 -4.336 7.063 1.00 90.75 193 GLY A N 1
ATOM 1490 C CA . GLY A 1 193 ? -22.069 -5.623 6.971 1.00 90.75 193 GLY A CA 1
ATOM 1491 C C . GLY A 1 193 ? -22.062 -6.421 8.276 1.00 90.75 193 GLY A C 1
ATOM 1492 O O . GLY A 1 193 ? -23.066 -7.033 8.628 1.00 90.75 193 GLY A O 1
ATOM 1493 N N . TYR A 1 194 ? -20.963 -6.385 9.038 1.00 87.75 194 TYR A N 1
ATOM 1494 C CA . TYR A 1 194 ? -20.899 -7.062 10.338 1.00 87.75 194 TYR A CA 1
ATOM 1495 C C . TYR A 1 194 ? -21.317 -6.177 11.515 1.00 87.75 194 TYR A C 1
ATOM 1497 O O . TYR A 1 194 ? -21.461 -6.701 12.618 1.00 87.75 194 TYR A O 1
ATOM 1505 N N . GLY A 1 195 ? -21.506 -4.866 11.322 1.00 88.94 195 GLY A N 1
ATOM 1506 C CA . GLY A 1 195 ? -21.912 -3.944 12.385 1.00 88.94 195 GLY A CA 1
ATOM 1507 C C . GLY A 1 195 ? -21.090 -4.141 13.662 1.00 88.94 195 GLY A C 1
ATOM 1508 O O . GLY A 1 195 ? -19.865 -4.235 13.617 1.00 88.94 195 GLY A O 1
ATOM 1509 N N . GLU A 1 196 ? -21.745 -4.277 14.811 1.00 85.19 196 GLU A N 1
ATOM 1510 C CA . GLU A 1 196 ? -21.044 -4.506 16.081 1.00 85.19 196 GLU A CA 1
ATOM 1511 C C . GLU A 1 196 ? -20.438 -5.915 16.207 1.00 85.19 196 GLU A C 1
ATOM 1513 O O . GLU A 1 196 ? -19.455 -6.116 16.927 1.00 85.19 196 GLU A O 1
ATOM 1518 N N . GLN A 1 197 ? -20.916 -6.866 15.396 1.00 85.56 197 GLN A N 1
ATOM 1519 C CA . GLN A 1 197 ? -20.401 -8.235 15.354 1.00 85.56 197 GLN A CA 1
ATOM 1520 C C . GLN A 1 197 ? -18.951 -8.342 14.908 1.00 85.56 197 GLN A C 1
ATOM 1522 O O . GLN A 1 197 ? -18.259 -9.298 15.260 1.00 85.56 197 GLN A O 1
ATOM 1527 N N . ARG A 1 198 ? -18.441 -7.331 14.201 1.00 84.75 198 ARG A N 1
ATOM 1528 C CA . ARG A 1 198 ? -17.045 -7.276 13.749 1.00 84.75 198 ARG A CA 1
ATOM 1529 C C . ARG A 1 198 ? -16.020 -7.353 14.889 1.00 84.75 198 ARG A C 1
ATOM 1531 O O . ARG A 1 198 ? -14.867 -7.700 14.640 1.00 84.75 198 ARG A O 1
ATOM 1538 N N . ARG A 1 199 ? -16.402 -6.961 16.115 1.00 81.56 199 ARG A N 1
ATOM 1539 C CA . ARG A 1 199 ? -15.500 -6.898 17.280 1.00 81.56 199 ARG A CA 1
ATOM 1540 C C . ARG A 1 199 ? -15.256 -8.268 17.907 1.00 81.56 199 ARG A C 1
ATOM 1542 O O . ARG A 1 199 ? -14.156 -8.503 18.390 1.00 81.56 199 ARG A O 1
ATOM 1549 N N . TYR A 1 200 ? -16.261 -9.139 17.864 1.00 81.69 200 TYR A N 1
ATOM 1550 C CA . TYR A 1 200 ? -16.255 -10.437 18.540 1.00 81.69 200 TYR A CA 1
ATOM 1551 C C . TYR A 1 200 ? -16.267 -11.632 17.582 1.00 81.69 200 TYR A C 1
ATOM 1553 O O . TYR A 1 200 ? -16.018 -12.756 18.004 1.00 81.69 200 TYR A O 1
ATOM 1561 N N . LYS A 1 201 ? -16.527 -11.419 16.286 1.00 84.25 201 LYS A N 1
ATOM 1562 C CA . LYS A 1 201 ? -16.315 -12.449 15.267 1.00 84.25 201 LYS A CA 1
ATOM 1563 C C . LYS A 1 201 ? -14.858 -12.468 14.831 1.00 84.25 201 LYS A C 1
ATOM 1565 O O . LYS A 1 201 ? -14.306 -11.454 14.389 1.00 84.25 201 LYS A O 1
ATOM 1570 N N . PHE A 1 202 ? -14.273 -13.654 14.906 1.00 84.50 202 PHE A N 1
ATOM 1571 C CA . PHE A 1 202 ? -12.919 -13.914 14.458 1.00 84.50 202 PHE A CA 1
ATOM 1572 C C . PHE A 1 202 ? -12.922 -14.830 13.239 1.00 84.50 202 PHE A C 1
ATOM 1574 O O . PHE A 1 202 ? -13.748 -15.735 13.112 1.00 84.50 202 PHE A O 1
ATOM 1581 N N . VAL A 1 203 ? -11.984 -14.580 12.333 1.00 81.56 203 VAL A N 1
ATOM 1582 C CA . VAL A 1 203 ? -11.722 -15.428 11.175 1.00 81.56 203 VAL A CA 1
ATOM 1583 C C . VAL A 1 203 ? -10.454 -16.219 11.461 1.00 81.56 203 VAL A C 1
ATOM 1585 O O . VAL A 1 203 ? -9.431 -15.646 11.839 1.00 81.56 203 VAL A O 1
ATOM 1588 N N . SER A 1 204 ? -10.533 -17.538 11.286 1.00 79.44 204 SER A N 1
ATOM 1589 C CA . SER A 1 204 ? -9.373 -18.423 11.402 1.00 79.44 204 SER A CA 1
ATOM 1590 C C . SER A 1 204 ? -8.313 -18.019 10.378 1.00 79.44 204 SER A C 1
ATOM 1592 O O . SER A 1 204 ? -8.590 -17.973 9.174 1.00 79.44 204 SER A O 1
ATOM 1594 N N . MET A 1 205 ? -7.097 -17.747 10.856 1.00 75.44 205 MET A N 1
ATOM 1595 C CA . MET A 1 205 ? -5.961 -17.405 10.000 1.00 75.44 205 MET A CA 1
ATOM 1596 C C . MET A 1 205 ? -5.675 -18.510 8.977 1.00 75.44 205 MET A C 1
ATOM 1598 O O . MET A 1 205 ? -5.356 -18.227 7.826 1.00 75.44 205 MET A O 1
ATOM 1602 N N . THR A 1 206 ? -5.892 -19.766 9.361 1.00 74.00 206 THR A N 1
ATOM 1603 C CA . THR A 1 206 ? -5.711 -20.945 8.512 1.00 74.00 206 THR A CA 1
ATOM 1604 C C . THR A 1 206 ? -6.594 -20.899 7.263 1.00 74.00 206 THR A C 1
ATOM 1606 O O . THR A 1 206 ? -6.126 -21.188 6.164 1.00 74.00 206 THR A O 1
ATOM 1609 N N . ARG A 1 207 ? -7.857 -20.459 7.386 1.00 76.31 207 ARG A N 1
ATOM 1610 C CA . ARG A 1 207 ? -8.756 -20.309 6.224 1.00 76.31 207 ARG A CA 1
ATOM 1611 C C . ARG A 1 207 ? -8.259 -19.235 5.265 1.00 76.31 207 ARG A C 1
ATOM 1613 O O . ARG A 1 207 ? -8.283 -19.446 4.057 1.00 76.31 207 ARG A O 1
ATOM 1620 N N . ILE A 1 208 ? -7.796 -18.106 5.802 1.00 79.62 208 ILE A N 1
ATOM 1621 C CA . ILE A 1 208 ? -7.234 -17.019 4.992 1.00 79.62 208 ILE A CA 1
ATOM 1622 C C . ILE A 1 208 ? -6.006 -17.533 4.239 1.00 79.62 208 ILE A C 1
ATOM 1624 O O . ILE A 1 208 ? -5.938 -17.359 3.026 1.00 79.62 208 ILE A O 1
ATOM 1628 N N . ALA A 1 209 ? -5.098 -18.225 4.933 1.00 79.38 209 ALA A N 1
ATOM 1629 C CA . ALA A 1 209 ? -3.890 -18.793 4.347 1.00 79.38 209 ALA A CA 1
ATOM 1630 C C . ALA A 1 209 ? -4.208 -19.747 3.184 1.00 79.38 209 ALA A C 1
ATOM 1632 O O . ALA A 1 209 ? -3.700 -19.543 2.079 1.00 79.38 209 ALA A O 1
ATOM 1633 N N . TYR A 1 210 ? -5.104 -20.721 3.382 1.00 80.19 210 TYR A N 1
ATOM 1634 C CA . TYR A 1 210 ? -5.485 -21.657 2.320 1.00 80.19 210 TYR A CA 1
ATOM 1635 C C . TYR A 1 210 ? -6.153 -20.971 1.128 1.00 80.19 210 TYR A C 1
ATOM 1637 O O . TYR A 1 210 ? -5.822 -21.294 -0.010 1.00 80.19 210 TYR A O 1
ATOM 1645 N N . VAL A 1 211 ? -7.045 -20.002 1.360 1.00 83.81 211 VAL A N 1
ATOM 1646 C CA . VAL A 1 211 ? -7.668 -19.238 0.266 1.00 83.81 211 VAL A CA 1
ATOM 1647 C C . VAL A 1 211 ? -6.614 -18.443 -0.503 1.00 83.81 211 VAL A C 1
ATOM 1649 O O . VAL A 1 211 ? -6.591 -18.498 -1.730 1.00 83.81 211 VAL A O 1
ATOM 1652 N N . SER A 1 212 ? -5.705 -17.752 0.191 1.00 80.25 212 SER A N 1
ATOM 1653 C CA . SER A 1 212 ? -4.632 -16.996 -0.464 1.00 80.25 212 SER A CA 1
ATOM 1654 C C . SER A 1 212 ? -3.681 -17.894 -1.258 1.00 80.25 212 SER A C 1
ATOM 1656 O O . SER A 1 212 ? -3.324 -17.554 -2.384 1.00 80.25 212 SER A O 1
ATOM 1658 N N . PHE A 1 213 ? -3.332 -19.067 -0.725 1.00 81.75 213 PHE A N 1
ATOM 1659 C CA . PHE A 1 213 ? -2.512 -20.046 -1.432 1.00 81.75 213 PHE A CA 1
ATOM 1660 C C . PH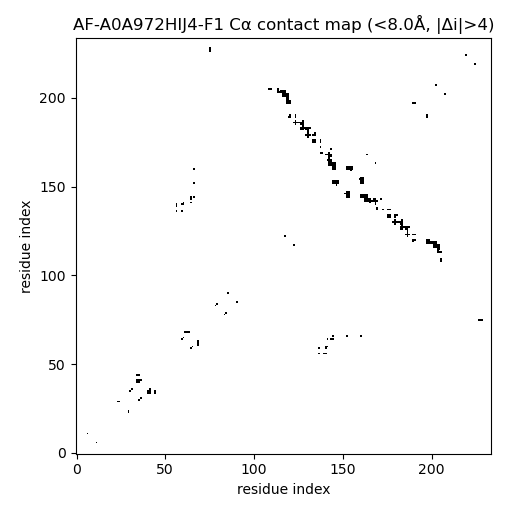E A 1 213 ? -3.244 -20.614 -2.653 1.00 81.75 213 PHE A C 1
ATOM 1662 O O . PHE A 1 213 ? -2.671 -20.680 -3.736 1.00 81.75 213 PHE A O 1
ATOM 1669 N N . GLY A 1 214 ? -4.529 -20.949 -2.514 1.00 81.44 214 GLY A N 1
ATOM 1670 C CA . GLY A 1 214 ? -5.363 -21.419 -3.619 1.00 81.44 214 GLY A CA 1
ATOM 1671 C C . GLY A 1 214 ? -5.470 -20.392 -4.745 1.00 81.44 214 GLY A C 1
ATOM 1672 O O . GLY A 1 214 ? -5.291 -20.743 -5.907 1.00 81.44 214 GLY A O 1
ATOM 1673 N N . LEU A 1 215 ? -5.673 -19.113 -4.413 1.00 84.50 215 LEU A N 1
ATOM 1674 C CA . LEU A 1 215 ? -5.670 -18.024 -5.396 1.00 84.50 215 LEU A CA 1
ATOM 1675 C C . LEU A 1 215 ? -4.306 -17.859 -6.075 1.00 84.50 215 LEU A C 1
ATOM 1677 O O . LEU A 1 215 ? -4.256 -17.680 -7.291 1.00 84.50 215 LEU A O 1
ATOM 1681 N N . ALA A 1 216 ? -3.206 -17.961 -5.325 1.00 78.94 216 ALA A N 1
ATOM 1682 C CA . ALA A 1 216 ? -1.864 -17.908 -5.899 1.00 78.94 216 ALA A CA 1
ATOM 1683 C C . ALA A 1 216 ? -1.630 -19.063 -6.886 1.00 78.94 216 ALA A C 1
ATOM 1685 O O . ALA A 1 216 ? -1.159 -18.828 -7.997 1.00 78.94 216 ALA A O 1
ATOM 1686 N N . VAL A 1 217 ? -2.034 -20.288 -6.532 1.00 79.62 217 VAL A N 1
ATOM 1687 C CA . VAL A 1 217 ? -1.932 -21.459 -7.416 1.00 79.62 217 VAL A CA 1
ATOM 1688 C C . VAL A 1 217 ? -2.821 -21.297 -8.647 1.00 79.62 217 VAL A C 1
ATOM 1690 O O . VAL A 1 217 ? -2.360 -21.548 -9.754 1.00 79.62 217 VAL A O 1
ATOM 1693 N N . LEU A 1 218 ? -4.060 -20.822 -8.492 1.00 80.81 218 LEU A N 1
ATOM 1694 C CA . LEU A 1 218 ? -4.951 -20.533 -9.620 1.00 80.81 218 LEU A CA 1
ATOM 1695 C C . LEU A 1 218 ? -4.362 -19.469 -10.554 1.00 80.81 218 LEU A C 1
ATOM 1697 O O . LEU A 1 218 ? -4.488 -19.586 -11.771 1.00 80.81 218 LEU A O 1
ATOM 1701 N N . SER A 1 219 ? -3.657 -18.473 -10.011 1.00 77.94 219 SER A N 1
ATOM 1702 C CA . SER A 1 219 ? -3.014 -17.440 -10.827 1.00 77.94 219 SER A CA 1
ATOM 1703 C C . SER A 1 219 ? -1.925 -17.993 -11.755 1.00 77.94 219 SER A C 1
ATOM 1705 O O . SER A 1 219 ? -1.725 -17.430 -12.829 1.00 77.94 219 SER A O 1
ATOM 1707 N N . LEU A 1 220 ? -1.282 -19.120 -11.408 1.00 75.88 220 LEU A N 1
ATOM 1708 C CA . LEU A 1 220 ? -0.296 -19.789 -12.273 1.00 75.88 220 LEU A CA 1
ATOM 1709 C C . LEU A 1 220 ? -0.915 -20.323 -13.572 1.00 75.88 220 LEU A C 1
ATOM 1711 O O . LEU A 1 220 ? -0.207 -20.496 -14.559 1.00 75.88 220 LEU A O 1
ATOM 1715 N N . TRP A 1 221 ? -2.225 -20.574 -13.579 1.00 71.62 221 TRP A N 1
ATOM 1716 C CA . TRP A 1 221 ? -2.952 -21.055 -14.755 1.00 71.62 221 TRP A CA 1
ATOM 1717 C C . TRP A 1 221 ? -3.465 -19.921 -15.646 1.00 71.62 221 TRP A C 1
ATOM 1719 O O . TRP A 1 221 ? -3.694 -20.132 -16.834 1.00 71.62 221 TRP A O 1
ATOM 1729 N N . VAL A 1 222 ? -3.650 -18.724 -15.083 1.00 74.62 222 VAL A N 1
ATOM 1730 C CA . VAL A 1 222 ? -4.180 -17.552 -15.800 1.00 74.62 222 VAL A CA 1
ATOM 1731 C C . VAL A 1 222 ? -3.050 -16.680 -16.341 1.00 74.62 222 VAL A C 1
ATOM 1733 O O . VAL A 1 222 ? -3.132 -16.174 -17.458 1.00 74.62 222 VAL A O 1
ATOM 1736 N N . VAL A 1 223 ? -1.977 -16.515 -15.567 1.00 70.56 223 VAL A N 1
ATOM 1737 C CA . VAL A 1 223 ? -0.831 -15.688 -15.939 1.00 70.56 223 VAL A CA 1
ATOM 1738 C C . VAL A 1 223 ? 0.309 -16.595 -16.382 1.00 70.56 223 VAL A C 1
ATOM 1740 O O . VAL A 1 223 ? 0.836 -17.388 -15.603 1.00 70.56 223 VAL A O 1
ATOM 1743 N N . ARG A 1 224 ? 0.713 -16.465 -17.649 1.00 60.22 224 ARG A N 1
ATOM 1744 C CA . ARG A 1 224 ? 1.895 -17.149 -18.184 1.00 60.22 224 ARG A CA 1
ATOM 1745 C C . ARG A 1 224 ? 3.156 -16.476 -17.652 1.00 60.22 224 ARG A C 1
ATOM 1747 O O . ARG A 1 224 ? 3.700 -15.558 -18.258 1.00 60.22 224 ARG A O 1
ATOM 1754 N N . TRP A 1 225 ? 3.611 -16.926 -16.493 1.00 56.22 225 TRP A N 1
ATOM 1755 C CA . TRP A 1 225 ? 4.897 -16.518 -15.943 1.00 56.22 225 TRP A CA 1
ATOM 1756 C C . TRP A 1 225 ? 6.031 -17.192 -16.732 1.00 56.22 225 TRP A C 1
ATOM 1758 O O . TRP A 1 225 ? 6.073 -18.418 -16.799 1.00 56.22 225 TRP A O 1
ATOM 1768 N N . GLY A 1 226 ? 6.952 -16.411 -17.316 1.00 53.59 226 GLY A N 1
ATOM 1769 C CA . GLY A 1 226 ? 8.199 -16.950 -17.888 1.00 53.59 226 GLY A CA 1
ATOM 1770 C C . GLY A 1 226 ? 8.535 -16.597 -19.341 1.00 53.59 226 GLY A C 1
ATOM 1771 O O . GLY A 1 226 ? 9.078 -17.444 -20.042 1.00 53.59 226 GLY A O 1
ATOM 1772 N N . HIS A 1 227 ? 8.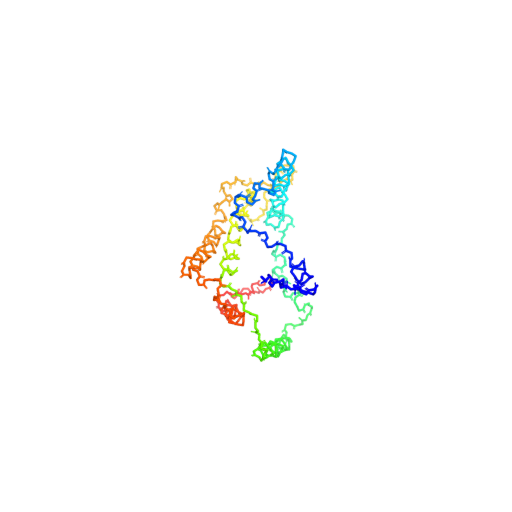272 -15.374 -19.815 1.00 49.78 227 HIS A N 1
ATOM 1773 C CA . HIS A 1 227 ? 8.966 -14.904 -21.021 1.00 49.78 227 HIS A CA 1
ATOM 1774 C C . HIS A 1 227 ? 10.435 -14.631 -20.675 1.00 49.78 227 HIS A C 1
ATOM 1776 O O . HIS A 1 227 ? 10.734 -13.760 -19.858 1.00 49.78 227 HIS A O 1
ATOM 1782 N N . PHE A 1 228 ? 11.344 -15.411 -21.259 1.00 54.03 228 PHE A N 1
ATOM 1783 C CA . PHE A 1 228 ? 12.781 -15.270 -21.053 1.00 54.03 228 PHE A CA 1
ATOM 1784 C C . PHE A 1 228 ? 13.386 -14.451 -22.189 1.00 54.03 228 PHE A C 1
ATOM 1786 O O . PHE A 1 228 ? 13.122 -14.712 -23.363 1.00 54.03 228 PHE A O 1
ATOM 1793 N N . VAL A 1 229 ? 14.266 -13.513 -21.851 1.00 44.59 229 VAL A N 1
ATOM 1794 C CA . VAL A 1 229 ? 15.196 -12.941 -22.827 1.00 44.59 229 VAL A CA 1
ATOM 1795 C C . VAL A 1 229 ? 16.139 -14.073 -23.258 1.00 44.59 229 VAL A C 1
ATOM 1797 O O . VAL A 1 229 ? 16.971 -14.518 -22.472 1.00 44.59 229 VAL A O 1
ATOM 1800 N N . GLY A 1 230 ? 15.943 -14.604 -24.472 1.00 50.72 230 GLY A N 1
ATOM 1801 C CA . GLY A 1 230 ? 16.793 -15.642 -25.076 1.00 50.72 230 GLY A CA 1
ATOM 1802 C C . GLY A 1 230 ? 16.140 -16.998 -25.386 1.00 50.72 230 GLY A C 1
ATOM 1803 O O . GLY A 1 230 ? 16.825 -17.871 -25.915 1.00 50.72 230 GLY A O 1
ATOM 1804 N N . SER A 1 231 ? 14.847 -17.213 -25.113 1.00 43.47 231 SER A N 1
ATOM 1805 C CA . SER A 1 231 ? 14.134 -18.356 -25.712 1.00 43.47 231 SER A CA 1
ATOM 1806 C C . SER A 1 231 ? 13.655 -17.975 -27.116 1.00 43.47 231 SER A C 1
ATOM 1808 O O . SER A 1 231 ? 13.012 -16.927 -27.228 1.00 43.47 231 SER A O 1
ATOM 1810 N N . PRO A 1 232 ? 13.909 -18.774 -28.172 1.00 38.38 232 PRO A N 1
ATOM 1811 C CA . PRO A 1 232 ? 13.270 -18.530 -29.460 1.00 38.38 232 PRO A CA 1
ATOM 1812 C C . PRO A 1 232 ? 11.751 -18.526 -29.256 1.00 38.38 232 PRO A C 1
ATOM 1814 O O . PRO A 1 232 ? 11.215 -19.367 -28.529 1.00 38.38 232 PRO A O 1
ATOM 1817 N N . ALA A 1 233 ? 11.082 -17.524 -29.826 1.00 43.28 233 ALA A N 1
ATOM 1818 C CA . ALA A 1 233 ? 9.627 -17.460 -29.837 1.00 43.28 233 ALA A CA 1
ATOM 1819 C C . ALA A 1 233 ? 9.054 -18.736 -30.495 1.00 43.28 233 ALA A C 1
ATOM 1821 O O . ALA A 1 233 ? 9.727 -19.298 -31.365 1.00 43.28 233 ALA A O 1
ATOM 1822 N N . PRO A 1 234 ? 7.871 -19.215 -30.065 1.00 48.03 234 PRO A N 1
ATOM 1823 C CA . PRO A 1 234 ? 7.194 -20.320 -30.738 1.00 48.03 234 PRO A CA 1
ATOM 1824 C C . PRO A 1 234 ? 6.810 -19.966 -32.178 1.00 48.03 234 PRO A C 1
ATOM 1826 O O . PRO A 1 234 ? 6.512 -18.776 -32.436 1.00 48.03 234 PRO A O 1
#

pLDDT: mean 82.67, std 13.28, range [38.38, 97.75]

Secondary structure (DSSP, 8-state):
--------HHHHHHHHTS--------HHHHHHHHTSSSHHHHHHHHHHHHHHHHHHHHHHHHHHS-TT--HHHHHHTHHHHHHTT--GGGHHHHHHHHHHHHHHHHHHHHHS----EEEHHHHHHHHHHHHHHHHHHHHHS-PPBPB-TTSPBPB-TTSPBPB--HHHHHHHTHHHHHHHHHHHHHHHHHHHHSGGGGGT-EEEHHHHHHHHHHHHHHHHHHS-----TTSPP-

Foldseek 3Di:
DDDDDPDDPVNVVVVVVPDPPDPDDDPVVVCCVPQVVDPVSVVVSVVVVVVVLVVLQVVLCVQPADLVDDCVVCQLCVVCVPVNPDDPVCVVVVVVVVVVVVVVVLVVVVPDPDPPWAFLLNQLVVLLVVLVSLQSSLLSHAAHFDADPVRHFDADPVRHTDGDHSVNSNVVCVVSNVSSVVSNVVSVCSPVVCPVVSGVDTDPPSVVVVVVVVVVVVVCVVDPRDDHPPDPDD

Solvent-accessible surface area (backbone atoms only — not comparable to full-atom values): 13492 Å² total; per-residue (Å²): 136,82,83,80,80,80,77,52,69,69,58,56,52,55,53,64,69,48,69,79,81,71,78,84,61,58,72,68,61,41,43,42,64,69,46,50,66,40,74,67,41,36,54,52,47,51,52,50,50,52,49,49,51,53,51,52,37,50,51,53,29,55,73,76,68,33,91,89,59,66,65,58,65,50,64,66,39,44,61,46,75,77,52,50,90,63,60,76,93,54,43,65,59,56,53,50,53,49,47,52,52,51,50,51,49,50,51,52,61,70,70,45,88,70,84,60,50,48,33,42,45,60,52,19,51,50,30,30,50,52,11,49,50,43,36,50,49,63,65,59,41,63,31,43,73,39,57,51,97,89,65,50,76,39,60,47,100,83,72,44,75,40,61,46,53,57,68,59,24,47,62,78,44,45,66,49,48,50,52,14,50,51,29,31,48,52,11,48,47,48,48,62,74,40,47,80,50,19,73,77,41,61,43,56,46,66,59,54,51,52,52,53,51,50,51,54,58,53,43,61,76,75,46,88,81,78,83,52,94,84,61,82,78,134

Mean predicted aligned error: 11.11 Å

Sequence (234 aa):
MNTMTTTTGDEVEAELAKAPEQPSLPPLEWAKANLFSSAGNTVLTLMFALMGVLVFRGLVNFVFENPDRDWDAIRANLRLFFVFAYPVSQFSRVWVSLGYVLVLAGLTAGLWPSDSAISIKRLATKFTVSGVVIFVAALVVQGPLQRDAEGALIFTDTFEAVRGSWASGLETRIWWFVIAAVLISIGAGLWFGYGEQRRYKFVSMTRIAYVSFGLAVLSLWVVRWGHFVGSPAP